Protein AF-A0A2H6K0A0-F1 (afdb_monomer)

Nearest PDB structures (foldseek):
  7e1v-assembly1_A  TM=7.661E-01  e=4.772E-07  Mycobacterium tuberculosis H37Rv
  8hcr-assembly1_M  TM=7.465E-01  e=3.971E-07  Mycobacterium tuberculosis variant bovis BCG
  1nyk-assembly2_B  TM=6.324E-01  e=2.288E-07  Thermus thermophilus
  7qho-assembly1_A  TM=7.523E-01  e=1.624E-06  Corynebacterium glutamicum ATCC 13032
  8ovc-assembly1_G  TM=5.427E-01  e=6.891E-07  Mycolicibacterium smegmatis

Mean predicted aligned error: 12.52 Å

Solvent-accessible surface area (backbone atoms only — not comparable to full-atom values): 11668 Å² total; per-residue (Å²): 137,78,83,77,79,80,76,78,48,76,68,56,52,52,54,52,50,57,57,57,61,68,65,60,70,79,76,60,72,69,76,66,64,65,51,73,42,67,62,70,69,96,60,77,49,60,95,89,52,68,57,69,56,67,30,53,72,43,50,56,85,72,56,62,73,59,73,32,47,29,40,31,70,36,21,74,27,74,48,77,41,54,25,34,44,33,27,42,86,54,63,43,44,74,62,12,44,90,39,82,82,57,75,31,52,80,51,89,71,33,96,47,32,50,87,48,60,66,30,55,51,34,28,43,30,48,33,43,53,82,43,53,65,42,46,84,61,66,81,46,94,57,21,33,37,25,83,88,66,51,26,25,26,31,51,53,53,33,24,35,63,77,41,57,75,38,83,40,42,40,55,47,37,18,33,33,56,55,98,61,28,29,28,39,67,41,63,63,38,60,68,59,43,65,68,34,77,48,33,58,76,47,48,62,82,134

Sequence (206 aa):
MDEEKKTISRRDMLKYMGVAGAAVTASSPLPIIVKYITPNPDWPPEKGETPRGPVNLGPVDEIAPYPTVNVFNFNFGKVALPGMLLRMQSPPSHQKIGSTEGSGKDISGGEGYAGVPPEIIAYAMKCTHLGCIIETEFKEPNVLECPCHFARYNLSKGAAVVGGPAPAPPPEIALEIVDGELIATGWRDVEYVKSLAAYKAVIIDD

Foldseek 3Di:
DDPDPPDQDPVNVVVVCVVVVVPPPPPVVPPQPQPAQDFDVPDDDPVPQQDAFKGWPFFLVPPDAPQHWYWYFHHQFRDTFIKTKGQHPDQAQAAAAPDQQSPHHRQPCHPLCPPRDRRIWMFTQQQLQAGAGWDRDAPDRQWTFRPPFTFIFRNSYNRATPDTDGSGGTFTFGWDDDPRIIMRGGTPYPVSLCPGPNNVNRDRDD

pLDDT: mean 75.6, std 18.87, range [36.28, 98.25]

Secondary structure (DSSP, 8-state):
---------HHHHHHHHHHHHTTS------------BPPPSS-PPPTTPPP-S-EEEEETTTSPPSSEEEEEEE-SSSS-EEEEEEE-SSPPBPPPBT-SSS-SB--TTSTT-TT--TTEEEEE-B-TTT-PBPPSSEEETTEEEETTTTEEEETTBTTEEEESS-SSPPPBEEEEEETTEEEEEEES-HHHHHH-GGGTTS----

Structure (mmCIF, N/CA/C/O backbone):
data_AF-A0A2H6K0A0-F1
#
_entry.id   AF-A0A2H6K0A0-F1
#
loop_
_atom_site.group_PDB
_atom_site.id
_atom_site.type_symbol
_atom_site.label_atom_id
_atom_site.label_alt_id
_atom_site.label_comp_id
_atom_site.label_asym_id
_atom_site.label_entity_id
_atom_site.label_seq_id
_atom_site.pdbx_PDB_ins_code
_atom_site.Cartn_x
_atom_site.Cartn_y
_atom_site.Cartn_z
_atom_site.occupancy
_atom_site.B_iso_or_equiv
_atom_site.auth_seq_id
_atom_site.auth_comp_id
_atom_site.auth_asym_id
_atom_site.auth_atom_id
_atom_site.pdbx_PDB_model_num
ATOM 1 N N . MET A 1 1 ? 27.680 60.122 10.615 1.00 40.72 1 MET A N 1
ATOM 2 C CA . MET A 1 1 ? 26.624 59.518 11.460 1.00 40.72 1 MET A CA 1
ATOM 3 C C . MET A 1 1 ? 26.830 58.043 11.244 1.00 40.72 1 MET A C 1
ATOM 5 O O . MET A 1 1 ? 26.288 57.480 10.304 1.00 40.72 1 MET A O 1
ATOM 9 N N . ASP A 1 2 ? 27.812 57.522 11.971 1.00 42.38 2 ASP A N 1
ATOM 10 C CA . ASP A 1 2 ? 28.561 56.339 11.564 1.00 42.38 2 ASP A CA 1
ATOM 11 C C . ASP A 1 2 ? 28.021 55.154 12.353 1.00 42.38 2 ASP A C 1
ATOM 13 O O . ASP A 1 2 ? 28.127 55.109 13.578 1.00 42.38 2 ASP A O 1
ATOM 17 N N . GLU A 1 3 ? 27.380 54.229 11.643 1.00 51.62 3 GLU A N 1
ATOM 18 C CA . GLU A 1 3 ? 26.942 52.954 12.198 1.00 51.62 3 GLU A CA 1
ATOM 19 C C . GLU A 1 3 ? 28.173 52.117 12.557 1.00 51.62 3 GLU A C 1
ATOM 21 O O . GLU A 1 3 ? 28.869 51.562 11.703 1.00 51.62 3 GLU A O 1
ATOM 26 N N . GLU A 1 4 ? 28.450 52.036 13.853 1.00 49.62 4 GLU A N 1
ATOM 27 C CA . GLU A 1 4 ? 29.471 51.171 14.421 1.00 49.62 4 GLU A CA 1
ATOM 28 C C . GLU A 1 4 ? 29.089 49.704 14.163 1.00 49.62 4 GLU A C 1
ATOM 30 O O . GLU A 1 4 ? 28.208 49.124 14.806 1.00 49.62 4 GLU A O 1
ATOM 35 N N . LYS A 1 5 ? 29.741 49.087 13.173 1.00 54.25 5 LYS A N 1
ATOM 36 C CA . LYS A 1 5 ? 29.561 47.674 12.831 1.00 54.25 5 LYS A CA 1
ATOM 37 C C . LYS A 1 5 ? 30.117 46.813 13.965 1.00 54.25 5 LYS A C 1
ATOM 39 O O . LYS A 1 5 ? 31.288 46.440 13.962 1.00 54.25 5 LYS A O 1
ATOM 44 N N . LYS A 1 6 ? 29.271 46.501 14.948 1.00 59.88 6 LYS A N 1
ATOM 45 C CA . LYS A 1 6 ? 29.607 45.664 16.105 1.00 59.88 6 LYS A CA 1
ATOM 46 C C . LYS A 1 6 ? 30.067 44.281 15.635 1.00 59.88 6 LYS A C 1
ATOM 48 O O . LYS A 1 6 ? 29.263 43.431 15.256 1.00 59.88 6 LYS A O 1
ATOM 53 N N . THR A 1 7 ? 31.376 44.053 15.641 1.00 66.12 7 THR A N 1
ATOM 54 C CA . THR A 1 7 ? 31.971 42.763 15.288 1.00 66.12 7 THR A CA 1
ATOM 55 C C . THR A 1 7 ? 31.707 41.769 16.412 1.00 66.12 7 THR A C 1
ATOM 57 O O . THR A 1 7 ? 32.239 41.908 17.514 1.00 66.12 7 THR A O 1
ATOM 60 N N . ILE A 1 8 ? 30.874 40.765 16.146 1.00 72.62 8 ILE A N 1
ATOM 61 C CA . ILE A 1 8 ? 30.662 39.639 17.060 1.00 72.62 8 ILE A CA 1
ATOM 62 C C . ILE A 1 8 ? 31.994 38.910 17.261 1.00 72.62 8 ILE A C 1
ATOM 64 O O . ILE A 1 8 ? 32.657 38.525 16.297 1.00 72.62 8 ILE A O 1
ATOM 68 N N . SER A 1 9 ? 32.396 38.714 18.519 1.00 80.44 9 SER A N 1
ATOM 69 C CA . SER A 1 9 ? 33.608 37.959 18.825 1.00 80.44 9 SER A CA 1
ATOM 70 C C . SER A 1 9 ? 33.391 36.465 18.569 1.00 80.44 9 SER A C 1
ATOM 72 O O . SER A 1 9 ? 32.281 35.947 18.708 1.00 80.44 9 SER A O 1
ATOM 74 N N . ARG A 1 10 ? 34.466 35.724 18.269 1.00 69.69 10 ARG A N 1
ATOM 75 C CA . ARG A 1 10 ? 34.413 34.257 18.107 1.00 69.69 10 ARG A CA 1
ATOM 76 C C . ARG A 1 10 ? 33.819 33.555 19.339 1.00 69.69 10 ARG A C 1
ATOM 78 O O . ARG A 1 10 ? 33.155 32.535 19.197 1.00 69.69 10 ARG A O 1
ATOM 85 N N . ARG A 1 11 ? 34.013 34.111 20.544 1.00 73.25 11 ARG A N 1
ATOM 86 C CA . ARG A 1 11 ? 33.391 33.606 21.781 1.00 73.25 11 ARG A CA 1
ATOM 87 C C . ARG A 1 11 ? 31.889 33.856 21.821 1.00 73.25 11 ARG A C 1
ATOM 89 O O . ARG A 1 11 ? 31.158 32.984 22.277 1.00 73.25 11 ARG A O 1
ATOM 96 N N . ASP A 1 12 ? 31.432 35.008 21.350 1.00 74.69 12 ASP A N 1
ATOM 97 C CA . ASP A 1 12 ? 30.003 35.324 21.317 1.00 74.69 12 ASP A CA 1
ATOM 98 C C . ASP A 1 12 ? 29.287 34.503 20.241 1.00 74.69 12 ASP A C 1
ATOM 100 O O . ASP A 1 12 ? 28.217 33.964 20.503 1.00 74.69 12 ASP A O 1
ATOM 104 N N . MET A 1 13 ? 29.928 34.280 19.089 1.00 66.81 13 MET A N 1
ATOM 105 C CA . MET A 1 13 ? 29.451 33.331 18.078 1.00 66.81 13 MET A CA 1
ATOM 106 C C . MET A 1 13 ? 29.316 31.911 18.650 1.00 66.81 13 MET A C 1
ATOM 108 O O . MET A 1 13 ? 28.284 31.275 18.459 1.00 66.81 13 MET A O 1
ATOM 112 N N . LEU A 1 14 ? 30.313 31.421 19.400 1.00 66.31 14 LEU A N 1
ATOM 113 C CA . LEU A 1 14 ? 30.255 30.092 20.025 1.00 66.31 14 LEU A CA 1
ATOM 114 C C . LEU A 1 14 ? 29.122 29.971 21.060 1.00 66.31 14 LEU A C 1
ATOM 116 O O . LEU A 1 14 ? 28.488 28.921 21.140 1.00 66.31 14 LEU A O 1
ATOM 120 N N . LYS A 1 15 ? 28.816 31.041 21.806 1.00 66.81 15 LYS A N 1
ATOM 121 C CA . LYS A 1 15 ? 27.653 31.074 22.712 1.00 66.81 15 LYS A CA 1
ATOM 122 C C . LYS A 1 15 ? 26.331 30.996 21.944 1.00 66.81 15 LYS A C 1
ATOM 124 O O . LYS A 1 15 ? 25.454 30.236 22.342 1.00 66.81 15 LYS A O 1
ATOM 129 N N . TYR A 1 16 ? 26.200 31.723 20.832 1.00 60.34 16 TYR A N 1
ATOM 130 C CA . TYR A 1 16 ? 25.002 31.665 19.986 1.00 60.34 16 TYR A CA 1
ATOM 131 C C . TYR A 1 16 ? 24.819 30.298 19.313 1.00 60.34 16 TYR A C 1
ATOM 133 O O . TYR A 1 16 ? 23.699 29.793 19.263 1.00 60.34 16 TYR A O 1
ATOM 141 N N . MET A 1 17 ? 25.901 29.656 18.861 1.00 58.59 17 MET A N 1
ATOM 142 C CA . MET A 1 17 ? 25.839 28.303 18.292 1.00 58.59 17 MET A CA 1
ATOM 143 C C . MET A 1 17 ? 25.448 27.244 19.331 1.00 58.59 17 MET A C 1
ATOM 145 O O . MET A 1 17 ? 24.727 26.312 18.992 1.00 58.59 17 MET A O 1
ATOM 149 N N . GLY A 1 18 ? 25.864 27.398 20.594 1.00 52.84 18 GLY A N 1
ATOM 150 C CA . GLY A 1 18 ? 25.453 26.497 21.677 1.00 52.84 18 GLY A CA 1
ATOM 151 C C . GLY A 1 18 ? 23.952 26.565 21.986 1.00 52.84 18 GLY A C 1
ATOM 152 O O . GLY A 1 18 ? 23.333 25.536 22.240 1.00 52.84 18 GLY A O 1
ATOM 153 N N . VAL A 1 19 ? 23.353 27.759 21.904 1.00 54.16 19 VAL A N 1
ATOM 154 C CA . VAL A 1 19 ? 21.908 27.960 22.119 1.00 54.16 19 VAL A CA 1
ATOM 155 C C . VAL A 1 19 ? 21.090 27.520 20.898 1.00 54.16 19 VAL A C 1
ATOM 157 O O . VAL A 1 19 ? 20.054 26.884 21.061 1.00 54.16 19 VAL A O 1
ATOM 160 N N . ALA A 1 20 ? 21.569 27.782 19.677 1.00 49.28 20 ALA A N 1
ATOM 161 C CA . ALA A 1 20 ? 20.910 27.321 18.452 1.00 49.28 20 ALA A CA 1
ATOM 162 C C . ALA A 1 20 ? 20.992 25.791 18.272 1.00 49.28 20 ALA A C 1
ATOM 164 O O . ALA A 1 20 ? 20.045 25.178 17.787 1.00 49.28 20 ALA A O 1
ATOM 165 N N . GLY A 1 21 ? 22.087 25.158 18.711 1.00 42.12 21 GLY A N 1
ATOM 166 C CA . GLY A 1 21 ? 22.261 23.702 18.657 1.00 42.12 21 GLY A CA 1
ATOM 167 C C . GLY A 1 21 ? 21.318 22.925 19.581 1.00 42.12 21 GLY A C 1
ATOM 168 O O . GLY A 1 21 ? 20.989 21.781 19.287 1.00 42.12 21 GLY A O 1
ATOM 169 N N . ALA A 1 22 ? 20.826 23.552 20.655 1.00 45.72 22 ALA A N 1
ATOM 170 C CA . ALA A 1 22 ? 19.840 22.957 21.559 1.00 45.72 22 ALA A CA 1
ATOM 171 C C . ALA A 1 22 ? 18.396 23.007 21.015 1.00 45.72 22 ALA A C 1
ATOM 173 O O . ALA A 1 22 ? 17.509 22.376 21.583 1.00 45.72 22 ALA A O 1
ATOM 174 N N . ALA A 1 23 ? 18.157 23.740 19.921 1.00 43.62 23 ALA A N 1
ATOM 175 C CA . ALA A 1 23 ? 16.849 23.881 19.280 1.00 43.62 23 ALA A CA 1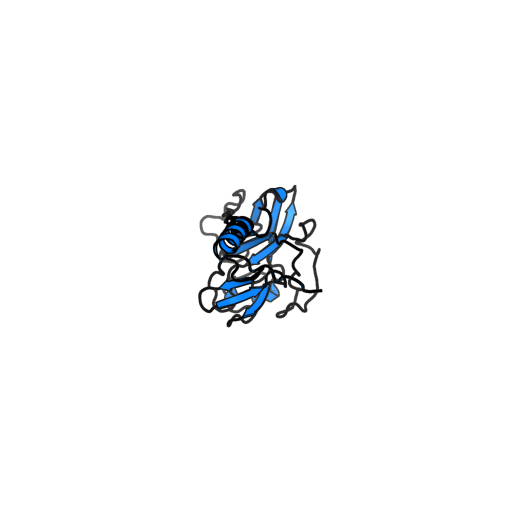
ATOM 176 C C . ALA A 1 23 ? 16.698 23.031 18.007 1.00 43.62 23 ALA A C 1
ATOM 178 O O . ALA A 1 23 ? 15.722 23.190 17.274 1.00 43.62 23 ALA A O 1
ATOM 179 N N . VAL A 1 24 ? 17.612 22.088 17.756 1.00 43.97 24 VAL A N 1
ATOM 180 C CA . VAL A 1 24 ? 17.241 20.909 16.975 1.00 43.97 24 VAL A CA 1
ATOM 181 C C . VAL A 1 24 ? 16.426 20.071 17.940 1.00 43.97 24 VAL A C 1
ATOM 183 O O . VAL A 1 24 ? 16.968 19.294 18.727 1.00 43.97 24 VAL A O 1
ATOM 186 N N . THR A 1 25 ? 15.112 20.299 17.953 1.00 44.00 25 THR A N 1
ATOM 187 C CA . THR A 1 25 ? 14.214 19.285 18.485 1.00 44.00 25 THR A CA 1
ATOM 188 C C . THR A 1 25 ? 14.656 17.998 17.821 1.00 44.00 25 THR A C 1
ATOM 190 O O . THR A 1 25 ? 14.714 17.897 16.595 1.00 44.00 25 THR A O 1
ATOM 193 N N . ALA A 1 26 ? 15.084 17.043 18.638 1.00 44.00 26 ALA A N 1
ATOM 194 C CA . ALA A 1 26 ? 15.126 15.676 18.205 1.00 44.00 26 ALA A CA 1
ATOM 195 C C . ALA A 1 26 ? 13.678 15.348 17.832 1.00 44.00 26 ALA A C 1
ATOM 197 O O . ALA A 1 26 ? 12.910 14.836 18.640 1.00 44.00 26 ALA A O 1
ATOM 198 N N . SER A 1 27 ? 13.294 15.632 16.586 1.00 41.31 27 SER A N 1
ATOM 199 C CA . SER A 1 27 ? 12.405 14.759 15.854 1.00 41.31 27 SER A CA 1
ATOM 200 C C . SER A 1 27 ? 13.201 13.473 15.682 1.00 41.31 27 SER A C 1
ATOM 202 O O . SER A 1 27 ? 13.677 13.148 14.596 1.00 41.31 27 SER A O 1
ATOM 204 N N . SER A 1 28 ? 13.444 12.782 16.801 1.00 36.28 28 SER A N 1
ATOM 205 C CA . SER A 1 28 ? 13.691 11.363 16.779 1.00 36.28 28 SER A CA 1
ATOM 206 C C . SER A 1 28 ? 12.599 10.846 15.856 1.00 36.28 28 SER A C 1
ATOM 208 O O . SER A 1 28 ? 11.428 11.116 16.154 1.00 36.28 28 SER A O 1
ATOM 210 N N . PRO A 1 29 ? 12.932 10.235 14.704 1.00 42.78 29 PRO A N 1
ATOM 211 C CA . PRO A 1 29 ? 11.911 9.511 13.978 1.00 42.78 29 PRO A CA 1
ATOM 212 C C . PRO A 1 29 ? 11.311 8.601 15.038 1.00 42.78 29 PRO A C 1
ATOM 214 O O . PRO A 1 29 ? 12.058 7.873 15.704 1.00 42.78 29 PRO A O 1
ATOM 217 N N . LEU A 1 30 ? 10.014 8.781 15.318 1.00 41.22 30 LEU A N 1
ATOM 218 C CA . LEU A 1 30 ? 9.307 7.898 16.233 1.00 41.22 30 LEU A CA 1
ATOM 219 C C . LEU A 1 30 ? 9.751 6.493 15.830 1.00 41.22 30 LEU A C 1
ATOM 221 O O . LEU A 1 30 ? 9.728 6.209 14.625 1.00 41.22 30 LEU A O 1
ATOM 225 N N . PRO A 1 31 ? 10.287 5.683 16.763 1.00 40.75 31 PRO A N 1
ATOM 226 C CA . PRO A 1 31 ? 10.764 4.361 16.404 1.00 40.75 31 PRO A CA 1
ATOM 227 C C . PRO A 1 31 ? 9.629 3.713 15.629 1.00 40.75 31 PRO A C 1
ATOM 229 O O . PRO A 1 31 ? 8.499 3.704 16.115 1.00 40.75 31 PRO A O 1
ATOM 232 N N . ILE A 1 32 ? 9.897 3.291 14.392 1.00 45.34 32 ILE A N 1
ATOM 233 C CA . ILE A 1 32 ? 8.890 2.606 13.591 1.00 45.34 32 ILE A CA 1
ATOM 234 C C . ILE A 1 32 ? 8.573 1.349 14.390 1.00 45.34 32 ILE A C 1
ATOM 236 O O . ILE A 1 32 ? 9.369 0.410 14.430 1.00 45.34 32 ILE A O 1
ATOM 240 N N . ILE A 1 33 ? 7.462 1.382 15.124 1.00 45.12 33 ILE A N 1
ATOM 241 C CA . ILE A 1 33 ? 6.988 0.240 15.884 1.00 45.12 33 ILE A CA 1
ATOM 242 C C . ILE A 1 33 ? 6.505 -0.735 14.824 1.00 45.12 33 ILE A C 1
ATOM 244 O O . ILE A 1 33 ? 5.382 -0.643 14.337 1.00 45.12 33 ILE A O 1
ATOM 248 N N . VAL A 1 34 ? 7.380 -1.658 14.432 1.00 46.47 34 VAL A N 1
ATOM 249 C CA . VAL A 1 34 ? 6.990 -2.800 13.616 1.00 46.47 34 VAL A CA 1
ATOM 250 C C . VAL A 1 34 ? 6.209 -3.736 14.536 1.00 46.47 34 VAL A C 1
ATOM 252 O O . VAL A 1 34 ? 6.765 -4.643 15.154 1.00 46.47 34 VAL A O 1
ATOM 255 N N . LYS A 1 35 ? 4.909 -3.474 14.688 1.00 50.97 35 LYS A N 1
ATOM 256 C CA . LYS A 1 35 ? 3.985 -4.419 15.312 1.00 50.97 35 LYS A CA 1
ATOM 257 C C . LYS A 1 35 ? 3.731 -5.510 14.282 1.00 50.97 35 LYS A C 1
ATOM 259 O O . LYS A 1 35 ? 3.060 -5.261 13.286 1.00 50.97 35 LYS A O 1
ATOM 264 N N . TYR A 1 36 ? 4.298 -6.693 14.507 1.00 52.53 36 TYR A N 1
ATOM 265 C CA . TYR A 1 36 ? 3.902 -7.886 13.769 1.00 52.53 36 TYR A CA 1
ATOM 266 C C . TYR A 1 36 ? 2.490 -8.241 14.204 1.00 52.53 36 TYR A C 1
ATOM 268 O O . TYR A 1 36 ? 2.277 -8.770 15.295 1.00 52.53 36 TYR A O 1
ATOM 276 N N . ILE A 1 37 ? 1.523 -7.902 13.364 1.00 57.84 37 ILE A N 1
ATOM 277 C CA . ILE A 1 37 ? 0.142 -8.304 13.583 1.00 57.84 37 ILE A CA 1
ATOM 278 C C . ILE A 1 37 ? 0.062 -9.771 13.171 1.00 57.84 37 ILE A C 1
ATOM 280 O O . ILE A 1 37 ? 0.067 -10.120 11.988 1.00 57.84 37 ILE A O 1
ATOM 284 N N . THR A 1 38 ? 0.055 -10.642 14.173 1.00 50.16 38 THR A N 1
ATOM 285 C CA . THR A 1 38 ? -0.323 -12.039 13.999 1.00 50.16 38 THR A CA 1
ATOM 286 C C . THR A 1 38 ? -1.837 -12.090 13.800 1.00 50.16 38 THR A C 1
ATOM 288 O O . THR A 1 38 ? -2.545 -11.565 14.660 1.00 50.16 38 THR A O 1
ATOM 291 N N . PRO A 1 39 ? -2.350 -12.690 12.712 1.00 50.69 39 PRO A N 1
ATOM 292 C CA . PRO A 1 39 ? -3.788 -12.845 12.516 1.00 50.69 39 PRO A CA 1
ATOM 293 C C . PRO A 1 39 ? -4.431 -13.499 13.750 1.00 50.69 39 PRO A C 1
ATOM 295 O O . PRO A 1 39 ? -3.898 -14.484 14.266 1.00 50.69 39 PRO A O 1
ATOM 298 N N . ASN A 1 40 ? -5.545 -12.940 14.233 1.00 47.28 40 ASN A N 1
ATOM 299 C CA . ASN A 1 40 ? -6.321 -13.514 15.335 1.00 47.28 40 ASN A CA 1
ATOM 300 C C . ASN A 1 40 ? -6.847 -14.917 14.924 1.00 47.28 40 ASN A C 1
ATOM 302 O O . ASN A 1 40 ? -7.370 -15.047 13.815 1.00 47.28 40 ASN A O 1
ATOM 306 N N . PRO A 1 41 ? -6.701 -15.971 15.752 1.00 44.97 41 PRO A N 1
ATOM 307 C CA . PRO A 1 41 ? -6.818 -17.369 15.337 1.00 44.97 41 PRO A CA 1
ATOM 308 C C . PRO A 1 41 ? -8.232 -17.972 15.438 1.00 44.97 41 PRO A C 1
ATOM 310 O O . PRO A 1 41 ? -8.347 -19.192 15.537 1.00 44.97 41 PRO A O 1
ATOM 313 N N . ASP A 1 42 ? -9.312 -17.190 15.303 1.00 47.22 42 ASP A N 1
ATOM 314 C CA . ASP A 1 42 ? -10.666 -17.764 15.086 1.00 47.22 42 ASP A CA 1
ATOM 315 C C . ASP A 1 42 ? -10.798 -18.468 13.714 1.00 47.22 42 ASP A C 1
ATOM 317 O O . ASP A 1 42 ? -11.847 -18.981 13.328 1.00 47.22 42 ASP A O 1
ATOM 321 N N . TRP A 1 43 ? -9.680 -18.538 12.997 1.00 43.62 43 TRP A N 1
ATOM 322 C CA . TRP A 1 43 ? -9.436 -19.269 11.777 1.00 43.62 43 TRP A CA 1
ATOM 323 C C . TRP A 1 43 ? -8.278 -20.260 11.989 1.00 43.62 43 TRP A C 1
ATOM 325 O O . TRP A 1 43 ? -7.111 -19.855 11.924 1.00 43.62 43 TRP A O 1
ATOM 335 N N . PRO A 1 44 ? -8.515 -21.565 12.205 1.00 45.56 44 PRO A N 1
ATOM 336 C CA . PRO A 1 44 ? -7.504 -22.547 11.870 1.00 45.56 44 PRO A CA 1
ATOM 337 C C . PRO A 1 44 ? -7.616 -22.840 10.362 1.00 45.56 44 PRO A C 1
ATOM 339 O O . PRO A 1 44 ? -8.662 -23.327 9.932 1.00 45.56 44 PRO A O 1
ATOM 342 N N . PRO A 1 45 ? -6.578 -22.592 9.534 1.00 50.03 45 PRO A N 1
ATOM 343 C CA . PRO A 1 45 ? -6.491 -23.316 8.268 1.00 50.03 45 PRO A CA 1
ATOM 344 C C . PRO A 1 45 ? -6.475 -24.817 8.578 1.00 50.03 45 PRO A C 1
ATOM 346 O O . PRO A 1 45 ? -5.903 -25.227 9.599 1.00 50.03 45 PRO A O 1
ATOM 349 N N . GLU A 1 46 ? -7.058 -25.655 7.718 1.00 54.69 46 GLU A N 1
ATOM 350 C CA . GLU A 1 46 ? -6.851 -27.089 7.884 1.00 54.69 46 GLU A CA 1
ATOM 351 C C . GLU A 1 46 ? -5.348 -27.395 7.821 1.00 54.69 46 GLU A C 1
ATOM 353 O O . GLU A 1 46 ? -4.543 -26.667 7.229 1.00 54.69 46 GLU A O 1
ATOM 358 N N . LYS A 1 47 ? -4.922 -28.470 8.486 1.00 49.78 47 LYS A N 1
ATOM 359 C CA . LYS A 1 47 ? -3.509 -28.849 8.544 1.00 49.78 47 LYS A CA 1
ATOM 360 C C . LYS A 1 47 ? -2.959 -29.043 7.123 1.00 49.78 47 LYS A C 1
ATOM 362 O O . LYS A 1 47 ? -3.215 -30.066 6.497 1.00 49.78 47 LYS A O 1
ATOM 367 N N . GLY A 1 48 ? -2.136 -28.099 6.666 1.00 55.56 48 GLY A N 1
ATOM 368 C CA . GLY A 1 48 ? -1.549 -28.097 5.320 1.00 55.56 48 GLY A CA 1
ATOM 369 C C . GLY A 1 48 ? -2.078 -27.000 4.392 1.00 55.56 48 GLY A C 1
ATOM 370 O O . GLY A 1 48 ? -1.563 -26.864 3.285 1.00 55.56 48 GLY A O 1
ATOM 371 N N . GLU A 1 49 ? -3.041 -26.192 4.833 1.00 55.22 49 GLU A N 1
ATOM 372 C CA . GLU A 1 49 ? -3.544 -25.041 4.089 1.00 55.22 49 GLU A CA 1
ATOM 373 C C . GLU A 1 49 ? -2.830 -23.749 4.506 1.00 55.22 49 GLU A C 1
ATOM 375 O O . GLU A 1 49 ? -2.509 -23.522 5.675 1.00 55.22 49 GLU A O 1
ATOM 380 N N . THR A 1 50 ? -2.578 -22.862 3.544 1.00 56.56 50 THR A N 1
ATOM 381 C CA . THR A 1 50 ? -2.227 -21.473 3.856 1.00 56.56 50 THR A CA 1
ATOM 382 C C . THR A 1 50 ? -3.475 -20.778 4.398 1.00 56.56 50 THR A C 1
ATOM 384 O O . THR A 1 50 ? -4.493 -20.841 3.706 1.00 56.56 50 THR A O 1
ATOM 387 N N . PRO A 1 51 ? -3.434 -20.102 5.565 1.00 56.34 51 PRO A N 1
ATOM 388 C CA . PRO A 1 51 ? -4.565 -19.297 6.017 1.00 56.34 51 PRO A CA 1
ATOM 389 C C . PRO A 1 51 ? -4.969 -18.326 4.906 1.00 56.34 51 PRO A C 1
ATOM 391 O O . PRO A 1 51 ? -4.094 -17.709 4.301 1.00 56.34 51 PRO A O 1
ATOM 394 N N . ARG A 1 52 ? -6.267 -18.230 4.607 1.00 63.25 52 ARG A N 1
ATOM 395 C CA . ARG A 1 52 ? -6.809 -17.310 3.603 1.00 63.25 52 ARG A CA 1
ATOM 396 C C . ARG A 1 52 ? -7.895 -16.456 4.229 1.00 63.25 52 ARG A C 1
ATOM 398 O O . ARG A 1 52 ? -8.669 -16.968 5.027 1.00 63.25 52 ARG A O 1
ATOM 405 N N . GLY A 1 53 ? -7.980 -15.199 3.815 1.00 67.69 53 GLY A N 1
ATOM 406 C CA . GLY A 1 53 ? -9.096 -14.327 4.163 1.00 67.69 53 GLY A CA 1
ATOM 407 C C . GLY A 1 53 ? -8.717 -13.146 5.053 1.00 67.69 53 GLY A C 1
ATOM 408 O O . GLY A 1 53 ? -7.529 -12.834 5.196 1.00 67.69 53 GLY A O 1
ATOM 409 N N . PRO A 1 54 ? -9.736 -12.454 5.596 1.00 75.81 54 PRO A N 1
ATOM 410 C CA . PRO A 1 54 ? -9.555 -11.182 6.272 1.00 75.81 54 PRO A CA 1
ATOM 411 C C . PRO A 1 54 ? -8.590 -11.253 7.447 1.00 75.81 54 PRO A C 1
ATOM 413 O O . PRO A 1 54 ? -8.592 -12.209 8.220 1.00 75.81 54 PRO A O 1
ATOM 416 N N . VAL A 1 55 ? -7.763 -10.219 7.586 1.00 79.69 55 VAL A N 1
ATOM 417 C CA . VAL A 1 55 ? -6.779 -10.117 8.667 1.00 79.69 55 VAL A CA 1
ATOM 418 C C . VAL A 1 55 ? -7.204 -8.989 9.589 1.00 79.69 55 VAL A C 1
ATOM 420 O O . VAL A 1 55 ? -7.214 -7.834 9.171 1.00 79.69 55 VAL A O 1
ATOM 423 N N . ASN A 1 56 ? -7.534 -9.314 10.840 1.00 84.88 56 ASN A N 1
ATOM 424 C CA . ASN A 1 56 ? -7.749 -8.290 11.854 1.00 84.88 56 ASN A CA 1
ATOM 425 C C . ASN A 1 56 ? -6.402 -7.640 12.220 1.00 84.88 56 ASN A C 1
ATOM 427 O O . ASN A 1 56 ? -5.469 -8.324 12.645 1.00 84.88 56 ASN A O 1
ATOM 431 N N . LEU A 1 57 ? -6.312 -6.328 12.013 1.00 85.50 57 LEU A N 1
ATOM 432 C CA . LEU A 1 57 ? -5.154 -5.481 12.283 1.00 85.50 57 LEU A CA 1
ATOM 433 C C . LEU A 1 57 ? -5.172 -4.874 13.698 1.00 85.50 57 LEU A C 1
ATOM 435 O O . LEU A 1 57 ? -4.185 -4.262 14.118 1.00 85.50 57 LEU A O 1
ATOM 439 N N . GLY A 1 58 ? -6.254 -5.107 14.440 1.00 86.25 58 GLY A N 1
ATOM 440 C CA . GLY A 1 58 ? -6.515 -4.648 15.796 1.00 86.25 58 GLY A CA 1
ATOM 441 C C . GLY A 1 58 ? -7.423 -3.415 15.849 1.00 86.25 58 GLY A C 1
ATOM 442 O O . GLY A 1 58 ? -7.881 -2.929 14.806 1.00 86.25 58 GLY A O 1
ATOM 443 N N . PRO A 1 59 ? -7.628 -2.861 17.056 1.00 88.50 59 PRO A N 1
ATOM 444 C CA . PRO A 1 59 ? -8.430 -1.661 17.257 1.00 88.50 59 PRO A CA 1
ATOM 445 C C . PRO A 1 59 ? -7.886 -0.484 16.444 1.00 88.50 59 PRO A C 1
ATOM 447 O O . PRO A 1 59 ? -6.684 -0.191 16.455 1.00 88.50 59 PRO A O 1
ATOM 450 N N . VAL A 1 60 ? -8.765 0.209 15.718 1.00 86.44 60 VAL A N 1
ATOM 451 C CA . VAL A 1 60 ? -8.368 1.298 14.807 1.00 86.44 60 VAL A CA 1
ATOM 452 C C . VAL A 1 60 ? -7.708 2.483 15.532 1.00 86.44 60 VAL A C 1
ATOM 454 O O . VAL A 1 60 ? -6.885 3.211 14.962 1.00 86.44 60 VAL A O 1
ATOM 457 N N . ASP A 1 61 ? -8.066 2.696 16.793 1.00 85.75 61 ASP A N 1
ATOM 458 C CA . ASP A 1 61 ? -7.549 3.741 17.672 1.00 85.75 61 ASP A CA 1
ATOM 459 C C . ASP A 1 61 ? -6.178 3.395 18.275 1.00 85.75 61 ASP A C 1
ATOM 461 O O . ASP A 1 61 ? -5.412 4.304 18.598 1.00 85.75 61 ASP A O 1
ATOM 465 N N . GLU A 1 62 ? -5.817 2.111 18.327 1.00 84.62 62 GLU A N 1
ATOM 466 C CA . GLU A 1 62 ? -4.495 1.635 18.753 1.00 84.62 62 GLU A CA 1
ATOM 467 C C . GLU A 1 62 ? -3.439 1.643 17.636 1.00 84.62 62 GLU A C 1
ATOM 469 O O . GLU A 1 62 ? -2.248 1.427 17.896 1.00 84.62 62 GLU A O 1
ATOM 474 N N . ILE A 1 63 ? -3.834 1.893 16.384 1.00 81.50 63 ILE A N 1
ATOM 475 C CA . ILE A 1 63 ? -2.882 2.007 15.274 1.00 81.50 63 ILE A CA 1
ATOM 476 C C . ILE A 1 63 ? -1.971 3.207 15.529 1.00 81.50 63 ILE A C 1
ATOM 478 O O . ILE A 1 63 ? -2.422 4.356 15.590 1.00 81.50 63 ILE A O 1
ATOM 482 N N . ALA A 1 64 ? -0.672 2.917 15.655 1.00 75.00 64 ALA A N 1
ATOM 483 C CA . ALA A 1 64 ? 0.337 3.876 16.080 1.00 75.00 64 ALA A CA 1
ATOM 484 C C . ALA A 1 64 ? 0.269 5.200 15.280 1.00 75.00 64 ALA A C 1
ATOM 486 O O . ALA A 1 64 ? 0.085 5.177 14.056 1.00 75.00 64 ALA A O 1
ATOM 487 N N . PRO A 1 65 ? 0.430 6.356 15.952 1.00 74.75 65 PRO A N 1
ATOM 488 C CA . PRO A 1 65 ? 0.283 7.671 15.334 1.00 74.75 65 PRO A CA 1
ATOM 489 C C . PRO A 1 65 ? 1.363 7.938 14.279 1.00 74.75 65 PRO A C 1
ATOM 491 O O . PRO A 1 65 ? 2.467 7.418 14.360 1.00 74.75 65 PRO A O 1
ATOM 494 N N . TYR A 1 66 ? 1.027 8.762 13.290 1.00 72.69 66 TYR A N 1
ATOM 495 C CA . TYR A 1 66 ? 1.802 8.995 12.070 1.00 72.69 66 TYR A CA 1
ATOM 496 C C . TYR A 1 66 ? 3.213 9.604 12.278 1.00 72.69 66 TYR A C 1
ATOM 498 O O . TYR A 1 66 ? 3.431 10.345 13.240 1.00 72.69 66 TYR A O 1
ATOM 506 N N . PRO A 1 67 ? 4.137 9.420 11.306 1.00 76.50 67 PRO A N 1
ATOM 507 C CA . PRO A 1 67 ? 4.083 8.421 10.239 1.00 76.50 67 PRO A CA 1
ATOM 508 C C . PRO A 1 67 ? 4.499 7.045 10.771 1.00 76.50 67 PRO A C 1
ATOM 510 O O . PRO A 1 67 ? 5.547 6.910 11.402 1.00 76.50 67 PRO A O 1
ATOM 513 N N . THR A 1 68 ? 3.705 6.013 10.491 1.00 83.31 68 THR A N 1
ATOM 514 C CA . THR A 1 68 ? 4.004 4.637 10.923 1.00 83.31 68 THR A CA 1
ATOM 515 C C . THR A 1 68 ? 3.893 3.644 9.784 1.00 83.31 68 THR A C 1
ATOM 517 O O . THR A 1 68 ? 3.090 3.815 8.870 1.00 83.31 68 THR A O 1
ATOM 520 N N . VAL A 1 69 ? 4.714 2.594 9.868 1.00 87.25 69 VAL A N 1
ATOM 521 C CA . VAL A 1 69 ? 4.672 1.416 9.001 1.00 87.25 69 VAL A CA 1
ATOM 522 C C . VAL A 1 69 ? 4.550 0.189 9.902 1.00 87.25 69 VAL A C 1
ATOM 524 O O . VAL A 1 69 ? 5.508 -0.188 10.573 1.00 87.25 69 VAL A O 1
ATOM 527 N N . ASN A 1 70 ? 3.367 -0.419 9.938 1.00 88.62 70 ASN A N 1
ATOM 528 C CA . ASN A 1 70 ? 3.111 -1.671 10.647 1.00 8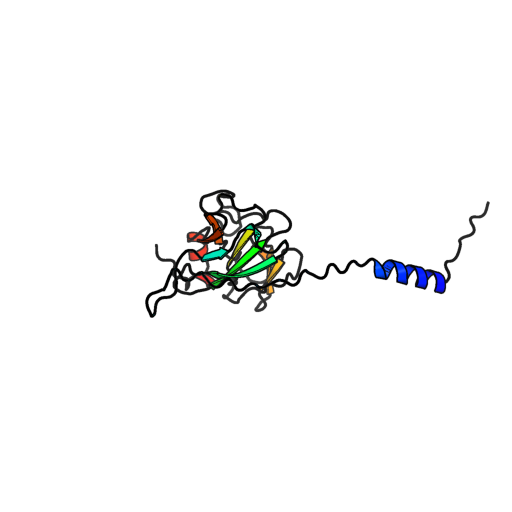8.62 70 ASN A CA 1
ATOM 529 C C . ASN A 1 70 ? 3.136 -2.817 9.638 1.00 88.62 70 ASN A C 1
ATOM 531 O O . ASN A 1 70 ? 2.557 -2.696 8.561 1.00 88.62 70 ASN A O 1
ATOM 535 N N . VAL A 1 71 ? 3.788 -3.927 9.975 1.00 88.38 71 VAL A N 1
ATOM 536 C CA . VAL A 1 71 ? 3.924 -5.073 9.069 1.00 88.38 71 VAL A CA 1
ATOM 537 C C . VAL A 1 71 ? 2.998 -6.189 9.523 1.00 88.38 71 VAL A C 1
ATOM 539 O O . VAL A 1 71 ? 2.999 -6.577 10.690 1.00 88.38 71 VAL A O 1
ATOM 542 N N . PHE A 1 72 ? 2.222 -6.738 8.598 1.00 85.81 72 PHE A N 1
ATOM 543 C CA . PHE A 1 72 ? 1.303 -7.835 8.878 1.00 85.81 72 PHE A CA 1
ATOM 544 C C . PHE A 1 72 ? 1.421 -8.928 7.823 1.00 85.81 72 PHE A C 1
ATOM 546 O O . PHE A 1 72 ? 1.852 -8.686 6.696 1.00 85.81 72 PHE A O 1
ATOM 553 N N . ASN A 1 73 ? 1.035 -10.149 8.182 1.00 82.50 73 ASN A N 1
ATOM 554 C CA . ASN A 1 73 ? 0.918 -11.223 7.204 1.00 82.50 73 ASN A CA 1
ATOM 555 C C . ASN A 1 73 ? -0.400 -11.064 6.451 1.00 82.50 73 ASN A C 1
ATOM 557 O O . ASN A 1 73 ? -1.468 -11.202 7.038 1.00 82.50 73 ASN A O 1
ATOM 561 N N . PHE A 1 74 ? -0.318 -10.787 5.155 1.00 79.19 74 PHE A N 1
ATOM 562 C CA . PHE A 1 74 ? -1.458 -10.665 4.264 1.00 79.19 74 PHE A CA 1
ATOM 563 C C . PHE A 1 74 ? -1.663 -11.958 3.470 1.00 79.19 74 PHE A C 1
ATOM 565 O O . PHE A 1 74 ? -0.753 -12.463 2.810 1.00 79.19 74 PHE A O 1
ATOM 572 N N . ASN A 1 75 ? -2.874 -12.502 3.553 1.00 69.38 75 ASN A N 1
ATOM 573 C CA . ASN A 1 75 ? -3.171 -13.890 3.209 1.00 69.38 75 ASN A CA 1
ATOM 574 C C . ASN A 1 75 ? -4.343 -13.992 2.214 1.00 69.38 75 ASN A C 1
ATOM 576 O O . ASN A 1 75 ? -5.342 -14.657 2.454 1.00 69.38 75 ASN A O 1
ATOM 580 N N . PHE A 1 76 ? -4.227 -13.316 1.068 1.00 68.44 76 PHE A N 1
ATOM 581 C CA . PHE A 1 76 ? -5.237 -13.332 -0.006 1.00 68.44 76 PHE A CA 1
ATOM 582 C C . PHE A 1 76 ? -4.712 -13.968 -1.303 1.00 68.44 76 PHE A C 1
ATOM 584 O O . PHE A 1 76 ? -4.920 -13.469 -2.408 1.00 68.44 76 PHE A O 1
ATOM 591 N N . GLY A 1 77 ? -3.993 -15.081 -1.158 1.00 63.88 77 GLY A N 1
ATOM 592 C CA . GLY A 1 77 ? -3.538 -15.935 -2.253 1.00 63.88 77 GLY A CA 1
ATOM 593 C C . GLY A 1 77 ? -2.993 -17.263 -1.723 1.00 63.88 77 GLY A C 1
ATOM 594 O O . GLY A 1 77 ? -2.995 -17.506 -0.519 1.00 63.88 77 GLY A O 1
ATOM 595 N N . LYS A 1 78 ? -2.476 -18.126 -2.607 1.00 65.31 78 LYS A N 1
ATOM 596 C CA . LYS A 1 78 ? -1.830 -19.400 -2.204 1.00 65.31 78 LYS A CA 1
ATOM 597 C C . LYS A 1 78 ? -0.537 -19.242 -1.395 1.00 65.31 78 LYS A C 1
ATOM 599 O O . LYS A 1 78 ? 0.021 -20.238 -0.948 1.00 65.31 78 LYS A O 1
ATOM 604 N N . VAL A 1 79 ? -0.031 -18.019 -1.252 1.00 66.19 79 VAL A N 1
ATOM 605 C CA . VAL A 1 79 ? 1.159 -17.699 -0.463 1.00 66.19 79 VAL A CA 1
ATOM 606 C C . VAL A 1 79 ? 0.887 -16.474 0.399 1.00 66.19 79 VAL A C 1
ATOM 608 O O . VAL A 1 79 ? 0.342 -15.482 -0.089 1.00 66.19 79 VAL A O 1
ATOM 611 N N . ALA A 1 80 ? 1.308 -16.542 1.661 1.00 72.12 80 ALA A N 1
ATOM 612 C CA . ALA A 1 80 ? 1.332 -15.392 2.551 1.00 72.12 80 ALA A CA 1
ATOM 613 C C . ALA A 1 80 ? 2.349 -14.372 2.043 1.00 72.12 80 ALA A C 1
ATOM 615 O O . ALA A 1 80 ? 3.501 -14.725 1.771 1.00 72.12 80 ALA A O 1
ATOM 616 N N . LEU A 1 81 ? 1.942 -13.111 1.934 1.00 80.25 81 LEU A N 1
ATOM 617 C CA . LEU A 1 81 ? 2.835 -12.005 1.618 1.00 80.25 81 LEU A CA 1
ATOM 618 C C . LEU A 1 81 ? 2.813 -10.978 2.747 1.00 80.25 81 LEU A C 1
ATOM 620 O O . LEU A 1 81 ? 1.764 -10.751 3.338 1.00 80.25 81 LEU A O 1
ATOM 624 N N . PRO A 1 82 ? 3.935 -10.314 3.048 1.00 88.50 82 PRO A N 1
ATOM 625 C CA . PRO A 1 82 ? 3.909 -9.200 3.981 1.00 88.50 82 PRO A CA 1
ATOM 626 C C . PRO A 1 82 ? 3.114 -8.029 3.386 1.00 88.50 82 PRO A C 1
ATOM 628 O O . PRO A 1 82 ? 3.338 -7.619 2.242 1.00 88.50 82 PRO A O 1
ATOM 631 N N . GLY A 1 83 ? 2.187 -7.499 4.176 1.00 91.56 83 GLY A N 1
ATOM 632 C CA . GLY A 1 83 ? 1.502 -6.232 3.961 1.00 91.56 83 GLY A CA 1
ATOM 633 C C . GLY A 1 83 ? 2.068 -5.154 4.882 1.00 91.56 83 GLY A C 1
ATOM 634 O O . GLY A 1 83 ? 2.574 -5.449 5.965 1.00 91.56 83 GLY A O 1
ATOM 635 N N . MET A 1 84 ? 1.981 -3.904 4.441 1.00 93.19 84 MET A N 1
ATOM 636 C CA . MET A 1 84 ? 2.295 -2.723 5.236 1.00 93.19 84 MET A CA 1
ATOM 637 C C . MET A 1 84 ? 1.026 -1.914 5.464 1.00 93.19 84 MET A C 1
ATOM 639 O O . MET A 1 84 ? 0.370 -1.513 4.507 1.00 93.19 84 MET A O 1
ATOM 643 N N . LEU A 1 85 ? 0.699 -1.679 6.731 1.00 93.19 85 LEU A N 1
ATOM 644 C CA . LEU A 1 85 ? -0.342 -0.768 7.185 1.00 93.19 85 LEU A CA 1
ATOM 645 C C . LEU A 1 85 ? 0.316 0.553 7.576 1.00 93.19 85 LEU A C 1
ATOM 647 O O . LEU A 1 85 ? 1.216 0.595 8.418 1.00 93.19 85 LEU A O 1
ATOM 651 N N . LEU A 1 86 ? -0.159 1.631 6.974 1.00 91.81 86 LEU A N 1
ATOM 652 C CA . LEU A 1 86 ? 0.395 2.965 7.098 1.00 91.81 86 LEU A CA 1
ATOM 653 C C . LEU A 1 86 ? -0.625 3.879 7.763 1.00 91.81 86 LEU A C 1
ATOM 655 O O . LEU A 1 86 ? -1.792 3.880 7.375 1.00 91.81 86 LEU A O 1
ATOM 659 N N . ARG A 1 87 ? -0.172 4.706 8.708 1.00 90.75 87 ARG A N 1
ATOM 660 C CA . ARG A 1 87 ? -0.894 5.919 9.108 1.00 90.75 87 ARG A CA 1
ATOM 661 C C . ARG A 1 87 ? -0.059 7.123 8.693 1.00 90.75 87 ARG A C 1
ATOM 663 O O . ARG A 1 87 ? 1.032 7.345 9.218 1.00 90.75 87 ARG A O 1
ATOM 670 N N . MET A 1 88 ? -0.555 7.858 7.707 1.00 88.62 88 MET A N 1
ATOM 671 C CA . MET A 1 88 ? 0.119 8.992 7.078 1.00 88.62 88 MET A CA 1
ATOM 672 C C . MET A 1 88 ? -0.146 10.291 7.849 1.00 88.62 88 MET A C 1
ATOM 674 O O . MET A 1 88 ? -1.118 10.408 8.585 1.00 88.62 88 MET A O 1
ATOM 678 N N . GLN A 1 89 ? 0.708 11.302 7.677 1.00 88.00 89 GLN A N 1
ATOM 679 C CA . GLN A 1 89 ? 0.475 12.624 8.281 1.00 88.00 89 GLN A CA 1
ATOM 680 C C . GLN A 1 89 ? -0.678 13.389 7.610 1.00 88.00 89 GLN A C 1
ATOM 682 O O . GLN A 1 89 ? -1.285 14.278 8.201 1.00 88.00 89 GLN A O 1
ATOM 687 N N . SER A 1 90 ? -0.952 13.087 6.346 1.00 88.12 90 SER A N 1
ATOM 688 C CA . SER A 1 90 ? -2.066 13.643 5.583 1.00 88.12 90 SER A CA 1
ATOM 689 C C . SER A 1 90 ? -2.644 12.542 4.700 1.00 88.12 90 SER A C 1
ATOM 691 O O . SER A 1 90 ? -1.874 11.659 4.303 1.00 88.12 90 SER A O 1
ATOM 693 N N . PRO A 1 91 ? -3.949 12.588 4.378 1.00 90.19 91 PRO A N 1
ATOM 694 C CA . PRO A 1 91 ? -4.586 11.575 3.547 1.00 90.19 91 PRO A CA 1
ATOM 695 C C . PRO A 1 91 ? -3.810 11.325 2.243 1.00 90.19 91 PRO A C 1
ATOM 697 O O . PRO A 1 91 ? -3.616 12.268 1.465 1.00 90.19 91 PRO A O 1
ATOM 700 N N . PRO A 1 92 ? -3.313 10.097 2.002 1.00 89.75 92 PRO A N 1
ATOM 701 C CA . PRO A 1 92 ? -2.678 9.746 0.742 1.00 89.75 92 PRO A CA 1
ATOM 702 C C . PRO A 1 92 ? -3.733 9.633 -0.364 1.00 89.75 92 PRO A C 1
ATOM 704 O O . PRO A 1 92 ? -4.910 9.384 -0.105 1.00 89.75 92 PRO A O 1
ATOM 707 N N . SER A 1 93 ? -3.321 9.758 -1.626 1.00 88.00 93 SER A N 1
ATOM 708 C CA . SER A 1 93 ? -4.199 9.344 -2.721 1.00 88.00 93 SER A CA 1
ATOM 709 C C . SER A 1 93 ? -4.234 7.821 -2.805 1.00 88.00 93 SER A C 1
ATOM 711 O O . SER A 1 93 ? -3.177 7.186 -2.805 1.00 88.00 93 SER A O 1
ATOM 713 N N . HIS A 1 94 ? -5.417 7.250 -2.980 1.00 86.19 94 HIS A N 1
ATOM 714 C CA . HIS A 1 94 ? -5.559 5.828 -3.261 1.00 86.19 94 HIS A CA 1
ATOM 715 C C . HIS A 1 94 ? -5.226 5.492 -4.722 1.00 86.19 94 HIS A C 1
ATOM 717 O O . HIS A 1 94 ? -5.371 6.321 -5.627 1.00 86.19 94 HIS A O 1
ATOM 723 N N . GLN A 1 95 ? -4.835 4.245 -4.968 1.00 85.31 95 GLN A N 1
ATOM 724 C CA . GLN A 1 95 ? -4.796 3.653 -6.296 1.00 85.31 95 GLN A CA 1
ATOM 725 C C . GLN A 1 95 ? -6.201 3.603 -6.879 1.00 85.31 95 GLN A C 1
ATOM 727 O O . GLN A 1 95 ? -7.210 3.409 -6.193 1.00 85.31 95 GLN A O 1
ATOM 732 N N . LYS A 1 96 ? -6.275 3.785 -8.186 1.00 75.19 96 LYS A N 1
ATOM 733 C CA . LYS A 1 96 ? -7.542 3.768 -8.891 1.00 75.19 96 LYS A CA 1
ATOM 734 C C . LYS A 1 96 ? -7.727 2.420 -9.583 1.00 75.19 96 LYS A C 1
ATOM 736 O O . LYS A 1 96 ? -6.801 1.965 -10.250 1.00 75.19 96 LYS A O 1
ATOM 741 N N . ILE A 1 97 ? -8.915 1.824 -9.462 1.00 70.69 97 ILE A N 1
ATOM 742 C CA . ILE A 1 97 ? -9.209 0.500 -10.037 1.00 70.69 97 ILE A CA 1
ATOM 743 C C . ILE A 1 97 ? -9.098 0.543 -11.563 1.00 70.69 97 ILE A C 1
ATOM 745 O O . ILE A 1 97 ? -9.628 1.454 -12.204 1.00 70.69 97 ILE A O 1
ATOM 749 N N . GLY A 1 98 ? -8.468 -0.471 -12.145 1.00 62.62 98 GLY A N 1
ATOM 750 C CA . GLY A 1 98 ? -8.295 -0.654 -13.579 1.00 62.62 98 GLY A CA 1
ATOM 751 C C . GLY A 1 98 ? -7.154 0.173 -14.158 1.00 62.62 98 GLY A C 1
ATOM 752 O O . GLY A 1 98 ? -7.141 0.423 -15.361 1.00 62.62 98 GLY A O 1
ATOM 753 N N . SER A 1 99 ? -6.214 0.643 -13.333 1.00 56.91 99 SER A N 1
ATOM 754 C CA . SER A 1 99 ? -5.079 1.422 -13.818 1.00 56.91 99 SER A CA 1
ATOM 755 C C . SER A 1 99 ? -3.736 0.949 -13.308 1.00 56.91 99 SER A C 1
ATOM 757 O O . SER A 1 99 ? -3.531 0.732 -12.121 1.00 56.91 99 SER A O 1
ATOM 759 N N . THR A 1 100 ? -2.791 0.906 -14.241 1.00 55.41 100 THR A N 1
ATOM 760 C CA . THR A 1 100 ? -1.368 0.658 -14.012 1.00 55.41 100 THR A CA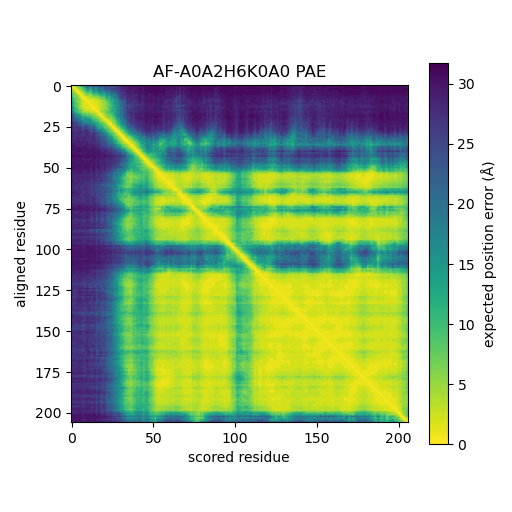 1
ATOM 761 C C . THR A 1 100 ? -0.593 1.925 -13.625 1.00 55.41 100 THR A C 1
ATOM 763 O O . THR A 1 100 ? 0.562 1.833 -13.224 1.00 55.41 100 THR A O 1
ATOM 766 N N . GLU A 1 101 ? -1.214 3.105 -13.740 1.00 48.97 101 GLU A N 1
ATOM 767 C CA . GLU A 1 101 ? -0.586 4.430 -13.570 1.00 48.97 101 GLU A CA 1
ATOM 768 C C . GLU A 1 101 ? -1.321 5.327 -12.547 1.00 48.97 101 GLU A C 1
ATOM 770 O O . GLU A 1 101 ? -0.988 6.499 -12.387 1.00 48.97 101 GLU A O 1
ATOM 775 N N . GLY A 1 102 ? -2.350 4.814 -11.857 1.00 41.59 102 GLY A N 1
ATOM 776 C CA . GLY A 1 102 ? -3.196 5.601 -10.943 1.00 41.59 102 GLY A CA 1
ATOM 777 C C . GLY A 1 102 ? -4.297 6.437 -11.626 1.00 41.59 102 GLY A C 1
ATOM 778 O O . GLY A 1 102 ? -4.857 7.349 -11.025 1.00 41.59 102 GLY A O 1
ATOM 779 N N . SER A 1 103 ? -4.639 6.145 -12.882 1.00 39.34 103 SER A N 1
ATOM 780 C CA . SER A 1 103 ? -5.658 6.806 -13.724 1.00 39.34 103 SER A CA 1
ATOM 781 C C . SER A 1 103 ? -7.050 6.147 -13.748 1.00 39.34 103 SER A C 1
ATOM 783 O O . SER A 1 103 ? -7.947 6.660 -14.406 1.00 39.34 103 SER A O 1
ATOM 785 N N . GLY A 1 104 ? -7.238 5.045 -13.027 1.00 44.69 104 GLY A N 1
ATOM 786 C CA . GLY A 1 104 ? -8.442 4.208 -13.028 1.00 44.69 104 GLY A CA 1
ATOM 787 C C . GLY A 1 104 ? -9.679 4.870 -12.412 1.00 44.69 104 GLY A C 1
ATOM 788 O O . GLY A 1 104 ? -9.710 6.080 -12.185 1.00 44.69 104 GLY A O 1
ATOM 789 N N . LYS A 1 105 ? -10.694 4.086 -12.046 1.00 42.28 105 LYS A N 1
ATOM 790 C CA . LYS A 1 105 ? -11.828 4.611 -11.274 1.00 42.28 105 LYS A CA 1
ATOM 791 C C . LYS A 1 105 ? -11.379 4.930 -9.846 1.00 42.28 105 LYS A C 1
ATOM 793 O O . LYS A 1 105 ? -10.867 4.059 -9.141 1.00 42.28 105 LYS A O 1
ATOM 798 N N . ASP A 1 106 ? -11.559 6.180 -9.431 1.00 50.16 106 ASP A N 1
ATOM 799 C CA . ASP A 1 106 ? -11.399 6.565 -8.032 1.00 50.16 106 ASP A CA 1
ATOM 800 C C . ASP A 1 106 ? -12.514 5.896 -7.219 1.00 50.16 106 ASP A C 1
ATOM 802 O O . ASP A 1 106 ? -13.698 6.122 -7.477 1.00 50.16 106 ASP A O 1
ATOM 806 N N . ILE A 1 107 ? -12.127 5.015 -6.300 1.00 49.12 107 ILE A N 1
ATOM 807 C CA . ILE A 1 107 ? -13.031 4.404 -5.321 1.00 49.12 107 ILE A CA 1
ATOM 808 C C . ILE A 1 107 ? -12.634 4.805 -3.897 1.00 49.12 107 ILE A C 1
ATOM 810 O O . ILE A 1 107 ? -12.822 4.035 -2.960 1.00 49.12 107 ILE A O 1
ATOM 814 N N . SER A 1 108 ? -12.021 5.977 -3.707 1.00 49.28 108 SER A N 1
ATOM 815 C CA . SER A 1 108 ? -11.922 6.566 -2.368 1.00 49.28 108 SER A CA 1
ATOM 816 C C . SER A 1 108 ? -13.314 6.548 -1.713 1.00 49.28 108 SER A C 1
ATOM 818 O O . SER A 1 108 ? -14.276 7.101 -2.242 1.00 49.28 108 SER A O 1
ATOM 820 N N . GLY A 1 109 ? -13.447 5.794 -0.615 1.00 49.75 109 GLY A N 1
ATOM 821 C CA . GLY A 1 109 ? -14.733 5.542 0.050 1.00 49.75 109 GLY A CA 1
ATOM 822 C C . GLY A 1 109 ? -15.646 4.466 -0.573 1.00 49.75 109 GLY A C 1
ATOM 823 O O . GLY A 1 109 ? -16.830 4.442 -0.248 1.00 49.75 109 GLY A O 1
ATOM 824 N N . GLY A 1 110 ? -15.145 3.601 -1.463 1.00 51.53 110 GLY A N 1
ATOM 825 C CA . GLY A 1 110 ? -15.861 2.418 -1.967 1.00 51.53 110 GLY A CA 1
ATOM 826 C C . GLY A 1 110 ? -15.944 1.261 -0.956 1.00 51.53 110 GLY A C 1
ATOM 827 O O . GLY A 1 110 ? -15.426 1.364 0.159 1.00 51.53 110 GLY A O 1
ATOM 828 N N . GLU A 1 111 ? -16.587 0.153 -1.352 1.00 51.66 111 GLU A N 1
ATOM 829 C CA . GLU A 1 111 ? -16.543 -1.129 -0.620 1.00 51.66 111 GLU A CA 1
ATOM 830 C C . GLU A 1 111 ? -15.075 -1.472 -0.303 1.00 51.66 111 GLU A C 1
ATOM 832 O O . GLU A 1 111 ? -14.211 -1.338 -1.174 1.00 51.66 111 GLU A O 1
ATOM 837 N N . GLY A 1 112 ? -14.757 -1.809 0.951 1.00 57.47 112 GLY A N 1
ATOM 838 C CA . GLY A 1 112 ? -13.370 -1.981 1.378 1.00 57.47 112 GLY A CA 1
ATOM 839 C C . GLY A 1 112 ? -12.626 -0.730 1.863 1.00 57.47 112 GLY A C 1
ATOM 840 O O . GLY A 1 112 ? -11.413 -0.828 1.979 1.00 57.47 112 GLY A O 1
ATOM 841 N N . TYR A 1 113 ? -13.279 0.425 2.090 1.00 74.19 113 TYR A N 1
ATOM 842 C CA . TYR A 1 113 ? -12.733 1.592 2.837 1.00 74.19 113 TYR A CA 1
ATOM 843 C C . TYR A 1 113 ? -13.780 2.325 3.693 1.00 74.19 113 TYR A C 1
ATOM 845 O O . TYR A 1 113 ? -13.528 3.420 4.208 1.00 74.19 113 TYR A O 1
ATOM 853 N N . ALA A 1 114 ? -14.978 1.759 3.846 1.00 68.06 114 ALA A N 1
ATOM 854 C CA . ALA A 1 114 ? -16.057 2.406 4.580 1.00 68.06 114 ALA A CA 1
ATOM 855 C C . ALA A 1 114 ? -15.659 2.651 6.049 1.00 68.06 114 ALA A C 1
ATOM 857 O O . ALA A 1 114 ? -15.316 1.725 6.780 1.00 68.06 114 ALA A O 1
ATOM 858 N N . GLY A 1 115 ? -15.695 3.917 6.478 1.00 78.38 115 GLY A N 1
ATOM 859 C CA . GLY A 1 115 ? -15.419 4.323 7.862 1.00 78.38 115 GLY A CA 1
ATOM 860 C C . GLY A 1 115 ? -13.940 4.364 8.267 1.00 78.38 115 GLY A C 1
ATOM 861 O O . GLY A 1 115 ? -13.641 4.840 9.360 1.00 78.38 115 GLY A O 1
ATOM 862 N N . VAL A 1 116 ? -13.012 3.929 7.408 1.00 88.56 116 VAL A N 1
ATOM 863 C CA . VAL A 1 116 ? -11.569 3.977 7.693 1.00 88.56 116 VAL A CA 1
ATOM 864 C C . VAL A 1 116 ? -11.086 5.438 7.734 1.00 88.56 116 VAL A C 1
ATOM 866 O O . VAL A 1 116 ? -11.411 6.200 6.819 1.00 88.56 116 VAL A O 1
ATOM 869 N N . PRO A 1 117 ? -10.308 5.861 8.756 1.00 90.00 117 PRO A N 1
ATOM 870 C CA . PRO A 1 117 ? -9.701 7.188 8.780 1.00 90.00 117 PRO A CA 1
ATOM 871 C C . PRO A 1 117 ? -8.898 7.460 7.502 1.00 90.00 117 PRO A C 1
ATOM 873 O O . PRO A 1 117 ? -8.123 6.596 7.089 1.00 90.00 117 PRO A O 1
ATOM 876 N N . PRO A 1 118 ? -9.033 8.643 6.884 1.00 89.44 118 PRO A N 1
ATOM 877 C CA . PRO A 1 118 ? -8.490 8.904 5.553 1.00 89.44 118 PRO A CA 1
ATOM 878 C C . PRO A 1 118 ? -6.956 8.897 5.503 1.00 89.44 118 PRO A C 1
ATOM 880 O O . PRO A 1 118 ? -6.379 8.809 4.428 1.00 89.44 118 PRO A O 1
ATOM 883 N N . GLU A 1 119 ? -6.273 8.983 6.644 1.00 90.69 119 GLU A N 1
ATOM 884 C CA . GLU A 1 119 ? -4.820 8.852 6.756 1.00 90.69 119 GLU A CA 1
ATOM 885 C C . GLU A 1 119 ? -4.331 7.398 6.779 1.00 90.69 119 GLU A C 1
ATOM 887 O O . GLU A 1 119 ? -3.123 7.162 6.668 1.00 90.69 119 GLU A O 1
ATOM 892 N N . ILE A 1 120 ? -5.231 6.431 6.973 1.00 92.00 120 ILE A N 1
ATOM 893 C CA . ILE A 1 120 ? -4.901 5.009 7.014 1.00 92.00 120 ILE A CA 1
ATOM 894 C C . ILE A 1 120 ? -4.985 4.410 5.611 1.00 92.00 120 ILE A C 1
ATOM 896 O O . ILE A 1 120 ? -5.996 4.513 4.923 1.00 92.00 120 ILE A O 1
ATOM 900 N N . ILE A 1 121 ? -3.923 3.713 5.215 1.00 92.50 121 ILE A N 1
ATOM 901 C CA . ILE A 1 121 ? -3.859 2.970 3.955 1.00 92.50 121 ILE A CA 1
ATOM 902 C C . ILE A 1 121 ? -2.992 1.725 4.127 1.00 92.50 121 ILE A C 1
ATOM 904 O O . ILE A 1 121 ? -2.131 1.679 5.006 1.00 92.50 121 ILE A O 1
ATOM 908 N N . ALA A 1 122 ? -3.184 0.714 3.286 1.00 93.62 122 ALA A N 1
ATOM 909 C CA . ALA A 1 122 ? -2.340 -0.471 3.286 1.00 93.62 122 ALA A CA 1
ATOM 910 C C . ALA A 1 122 ? -1.918 -0.867 1.871 1.00 93.62 122 ALA A C 1
ATOM 912 O O . ALA A 1 122 ? -2.674 -0.712 0.917 1.00 93.62 122 ALA A O 1
ATOM 913 N N . TYR A 1 123 ? -0.710 -1.410 1.745 1.00 95.00 123 TYR A N 1
ATOM 914 C CA . TYR A 1 123 ? -0.160 -1.921 0.489 1.00 95.00 123 TYR A CA 1
ATOM 915 C C . TYR A 1 123 ? 0.561 -3.246 0.729 1.00 95.00 123 TYR A C 1
ATOM 917 O O . TYR A 1 123 ? 1.014 -3.529 1.839 1.00 95.00 123 TYR A O 1
ATOM 925 N N . ALA A 1 124 ? 0.746 -4.052 -0.311 1.00 94.00 124 ALA A N 1
ATOM 926 C CA . ALA A 1 124 ? 1.672 -5.174 -0.240 1.00 94.00 124 ALA A CA 1
ATOM 927 C C . ALA A 1 124 ? 3.129 -4.689 -0.165 1.00 94.00 124 ALA A C 1
ATOM 929 O O . ALA A 1 124 ? 3.536 -3.763 -0.863 1.00 94.00 124 ALA A O 1
ATOM 930 N N . MET A 1 125 ? 3.956 -5.362 0.635 1.00 94.88 125 MET A N 1
ATOM 931 C CA . MET A 1 125 ? 5.392 -5.066 0.720 1.00 94.88 125 MET A CA 1
ATOM 932 C C . MET A 1 125 ? 6.212 -5.794 -0.346 1.00 94.88 125 MET A C 1
ATOM 934 O O . MET A 1 125 ? 7.423 -5.600 -0.432 1.00 94.88 125 MET A O 1
ATOM 938 N N . LYS A 1 126 ? 5.599 -6.654 -1.164 1.00 94.56 126 LYS A N 1
ATOM 939 C CA . LYS A 1 126 ? 6.307 -7.338 -2.247 1.00 94.56 126 LYS A CA 1
ATOM 940 C C . LYS A 1 126 ? 6.553 -6.364 -3.406 1.00 94.56 126 LYS A C 1
ATOM 942 O O . LYS A 1 126 ? 5.632 -5.900 -4.074 1.00 94.56 126 LYS A O 1
ATOM 947 N N . CYS A 1 127 ? 7.819 -6.080 -3.675 1.00 96.50 127 CYS A N 1
ATOM 948 C CA . CYS A 1 127 ? 8.266 -5.232 -4.772 1.00 96.50 127 CYS A CA 1
ATOM 949 C C . CYS A 1 127 ? 7.802 -5.795 -6.124 1.00 96.50 127 CYS A C 1
ATOM 951 O O . CYS A 1 127 ? 8.019 -6.970 -6.431 1.00 96.50 127 CYS A O 1
ATOM 953 N N . THR A 1 128 ? 7.204 -4.946 -6.958 1.00 95.69 128 THR A N 1
ATOM 954 C CA . THR A 1 128 ? 6.640 -5.328 -8.265 1.00 95.69 128 THR A CA 1
ATOM 955 C C . THR A 1 128 ? 7.689 -5.610 -9.336 1.00 95.69 128 THR A C 1
ATOM 957 O O . THR A 1 128 ? 7.346 -6.171 -10.372 1.00 95.69 128 THR A O 1
ATOM 960 N N . HIS A 1 129 ? 8.956 -5.258 -9.092 1.00 95.56 129 HIS A N 1
ATOM 961 C CA . HIS A 1 129 ? 10.067 -5.591 -9.981 1.00 95.56 129 HIS A CA 1
ATOM 962 C C . HIS A 1 129 ? 10.274 -7.114 -10.047 1.00 95.56 129 HIS A C 1
ATOM 964 O O . HIS A 1 129 ? 9.871 -7.760 -11.007 1.00 95.56 129 HIS A O 1
ATOM 970 N N . LEU A 1 130 ? 10.877 -7.695 -9.002 1.00 94.50 130 LEU A N 1
ATOM 971 C CA . LEU A 1 130 ? 11.233 -9.121 -8.937 1.00 94.50 130 LEU A CA 1
ATOM 972 C C . LEU A 1 130 ? 10.852 -9.776 -7.597 1.00 94.50 130 LEU A C 1
ATOM 974 O O . LEU A 1 130 ? 11.308 -10.871 -7.287 1.00 94.50 130 LEU A O 1
ATOM 978 N N . GLY A 1 131 ? 10.006 -9.125 -6.792 1.00 93.00 131 GLY A N 1
ATOM 979 C CA . GLY A 1 131 ? 9.394 -9.754 -5.620 1.00 93.00 131 GLY A CA 1
ATOM 980 C C . GLY A 1 131 ? 10.170 -9.681 -4.303 1.00 93.00 131 GLY A C 1
ATOM 981 O O . GLY A 1 131 ? 9.742 -10.319 -3.345 1.00 93.00 131 GLY A O 1
ATOM 982 N N . CYS A 1 132 ? 11.263 -8.916 -4.216 1.00 95.38 132 CYS A N 1
ATOM 983 C CA . CYS A 1 132 ? 11.901 -8.606 -2.928 1.00 95.38 132 CYS A CA 1
ATOM 984 C C . CYS A 1 132 ? 10.940 -7.878 -1.975 1.00 95.38 132 CYS A C 1
ATOM 986 O O . CYS A 1 132 ? 9.986 -7.246 -2.422 1.00 95.38 132 CYS A O 1
ATOM 988 N N . ILE A 1 133 ? 11.220 -7.900 -0.674 1.00 95.00 133 ILE A N 1
ATOM 989 C CA . ILE A 1 133 ? 10.438 -7.142 0.309 1.00 95.00 133 ILE A CA 1
ATOM 990 C C . ILE A 1 133 ? 10.932 -5.689 0.353 1.00 95.00 133 ILE A C 1
ATOM 992 O O . ILE A 1 133 ? 12.137 -5.440 0.361 1.00 95.00 133 ILE A O 1
ATOM 996 N N . ILE A 1 134 ? 10.001 -4.739 0.299 1.00 96.62 134 ILE A N 1
ATOM 997 C CA . ILE A 1 134 ? 10.249 -3.298 0.439 1.00 96.62 134 ILE A CA 1
ATOM 998 C C . ILE A 1 134 ? 10.620 -3.008 1.902 1.00 96.62 134 ILE A C 1
ATOM 1000 O O . ILE A 1 134 ? 10.017 -3.578 2.810 1.00 96.62 134 ILE A O 1
ATOM 1004 N N . GLU A 1 135 ? 11.613 -2.148 2.142 1.00 93.62 135 GLU A N 1
ATOM 1005 C CA . GLU A 1 135 ? 11.988 -1.753 3.505 1.00 93.62 135 GLU A CA 1
ATOM 1006 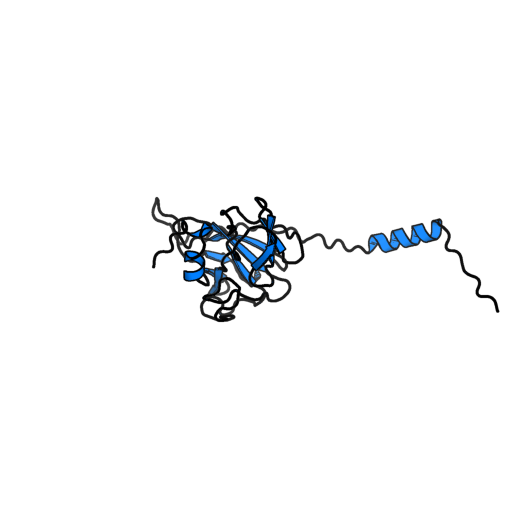C C . GLU A 1 135 ? 10.911 -0.880 4.157 1.00 93.62 135 GLU A C 1
ATOM 1008 O O . GLU A 1 135 ? 10.124 -0.221 3.485 1.00 93.62 135 GLU A O 1
ATOM 1013 N N . THR A 1 136 ? 10.902 -0.837 5.486 1.00 91.69 136 THR A N 1
ATOM 1014 C CA . THR A 1 136 ? 9.986 0.015 6.258 1.00 91.69 136 THR A CA 1
ATOM 1015 C C . THR A 1 136 ? 10.569 1.393 6.564 1.00 91.69 136 THR A C 1
ATOM 1017 O O . THR A 1 136 ? 9.857 2.252 7.072 1.00 91.69 136 THR A O 1
ATOM 1020 N N . GLU A 1 137 ? 11.858 1.615 6.298 1.00 90.50 137 GLU A N 1
ATOM 1021 C CA . GLU A 1 137 ? 12.514 2.898 6.540 1.00 90.50 137 GLU A CA 1
ATOM 1022 C C . GLU A 1 137 ? 12.239 3.877 5.394 1.00 90.50 137 GLU A C 1
ATOM 1024 O O . GLU A 1 137 ? 12.523 3.602 4.225 1.00 90.50 137 GLU A O 1
ATOM 1029 N N . PHE A 1 138 ? 11.728 5.055 5.745 1.00 91.12 138 PHE A N 1
ATOM 1030 C CA . PHE A 1 138 ? 11.554 6.153 4.805 1.00 91.12 138 PHE A CA 1
ATOM 1031 C C . PHE A 1 138 ? 12.910 6.727 4.385 1.00 91.12 138 PHE A C 1
ATOM 1033 O O . PHE A 1 138 ? 13.621 7.305 5.203 1.00 91.12 138 PHE A O 1
ATOM 1040 N N . LYS A 1 139 ? 13.255 6.611 3.098 1.00 92.81 139 LYS A N 1
ATOM 1041 C CA . LYS A 1 139 ? 14.477 7.226 2.538 1.00 92.81 139 LYS A CA 1
ATOM 1042 C C . LYS A 1 139 ? 14.281 8.710 2.220 1.00 92.81 139 LYS A C 1
ATOM 1044 O O . LYS A 1 139 ? 15.230 9.484 2.233 1.00 92.81 139 LYS A O 1
ATOM 1049 N N . GLU A 1 140 ? 13.039 9.096 1.946 1.00 92.88 140 GLU A N 1
ATOM 1050 C CA . GLU A 1 140 ? 12.548 10.468 1.793 1.00 92.88 140 GLU A CA 1
ATOM 1051 C C . GLU A 1 140 ? 11.141 10.547 2.413 1.00 92.88 140 GLU A C 1
ATOM 1053 O O . GLU A 1 140 ? 10.532 9.499 2.662 1.00 92.88 140 GLU A O 1
ATOM 1058 N N . PRO A 1 141 ? 10.579 11.748 2.655 1.00 91.38 141 PRO A N 1
ATOM 1059 C CA . PRO A 1 141 ? 9.214 11.872 3.155 1.00 91.38 141 PRO A CA 1
ATOM 1060 C C . PRO A 1 141 ? 8.226 11.048 2.321 1.00 91.38 141 PRO A C 1
ATOM 1062 O O . PRO A 1 141 ? 8.071 11.278 1.122 1.00 91.38 141 PRO A O 1
ATOM 1065 N N . ASN A 1 142 ? 7.548 10.097 2.967 1.00 91.94 142 ASN A N 1
ATOM 1066 C CA . ASN A 1 142 ? 6.577 9.186 2.352 1.00 91.94 142 ASN A CA 1
ATOM 1067 C C . ASN A 1 142 ? 7.145 8.232 1.285 1.00 91.94 142 ASN A C 1
ATOM 1069 O O . ASN A 1 142 ? 6.361 7.596 0.583 1.00 91.94 142 ASN A O 1
ATOM 1073 N N . VAL A 1 143 ? 8.468 8.116 1.134 1.00 95.31 143 VAL A N 1
ATOM 1074 C CA . VAL A 1 143 ? 9.093 7.238 0.136 1.00 95.31 143 VAL A CA 1
ATOM 1075 C C . VAL A 1 143 ? 9.773 6.055 0.805 1.00 95.31 143 VAL A C 1
ATOM 1077 O O . VAL A 1 143 ? 10.731 6.229 1.560 1.00 95.31 143 VAL A O 1
ATOM 1080 N N . LEU A 1 144 ? 9.312 4.853 0.464 1.00 96.50 144 LEU A N 1
ATOM 1081 C CA . LEU A 1 144 ? 10.001 3.606 0.793 1.00 96.50 144 LEU A CA 1
ATOM 1082 C C . LEU A 1 144 ? 10.813 3.115 -0.398 1.00 96.50 144 LEU A C 1
ATOM 1084 O O . LEU A 1 144 ? 10.497 3.406 -1.556 1.00 96.50 144 LEU A O 1
ATOM 1088 N N . GLU A 1 145 ? 11.849 2.342 -0.102 1.00 97.88 145 GLU A N 1
ATOM 1089 C CA . GLU A 1 145 ? 12.768 1.812 -1.097 1.00 97.88 145 GLU A CA 1
ATOM 1090 C C . GLU A 1 145 ? 12.897 0.292 -0.974 1.00 97.88 145 GLU A C 1
ATOM 1092 O O . GLU A 1 145 ? 12.928 -0.283 0.112 1.00 97.88 145 GLU A O 1
ATOM 1097 N N . CYS A 1 146 ? 12.949 -0.382 -2.119 1.00 97.81 146 CYS A N 1
ATOM 1098 C CA . CYS A 1 146 ? 13.291 -1.790 -2.191 1.00 97.81 146 CYS A CA 1
ATOM 1099 C C . CYS A 1 146 ? 14.819 -1.944 -2.251 1.00 97.81 146 CYS A C 1
ATOM 1101 O O . CYS A 1 146 ? 15.432 -1.430 -3.192 1.00 97.81 146 CYS A O 1
ATOM 1103 N N . PRO A 1 147 ? 15.435 -2.731 -1.354 1.00 97.19 147 PRO A N 1
ATOM 1104 C CA . PRO A 1 147 ? 16.890 -2.764 -1.201 1.00 97.19 147 PRO A CA 1
ATOM 1105 C C . PRO A 1 147 ? 17.608 -3.517 -2.324 1.00 97.19 147 PRO A C 1
ATOM 1107 O O . PRO A 1 147 ? 18.814 -3.386 -2.489 1.00 97.19 147 PRO A O 1
ATOM 1110 N N . CYS A 1 148 ? 16.886 -4.320 -3.110 1.00 97.38 148 CYS A N 1
ATOM 1111 C CA . CYS A 1 148 ? 17.501 -5.173 -4.126 1.00 97.38 148 CYS A CA 1
ATOM 1112 C C . CYS A 1 148 ? 18.017 -4.387 -5.338 1.00 97.38 148 CYS A C 1
ATOM 1114 O O . CYS A 1 148 ? 19.092 -4.673 -5.850 1.00 97.38 148 CYS A O 1
ATOM 1116 N N . HIS A 1 149 ? 17.224 -3.430 -5.828 1.00 97.25 149 HIS A N 1
ATOM 1117 C CA . HIS A 1 149 ? 17.540 -2.654 -7.035 1.00 97.25 149 HIS A CA 1
ATOM 1118 C C . HIS A 1 149 ? 17.039 -1.205 -6.935 1.00 97.25 149 HIS A C 1
ATOM 1120 O O . HIS A 1 149 ? 16.807 -0.558 -7.954 1.00 97.25 149 HIS A O 1
ATOM 1126 N N . PHE A 1 150 ? 16.821 -0.718 -5.710 1.00 97.44 150 PHE A N 1
ATOM 1127 C CA . PHE A 1 150 ? 16.493 0.678 -5.406 1.00 97.44 150 PHE A CA 1
ATOM 1128 C C . PHE A 1 150 ? 15.207 1.181 -6.076 1.00 97.44 150 PHE A C 1
ATOM 1130 O O . PHE A 1 150 ? 15.118 2.329 -6.506 1.00 97.44 150 PHE A O 1
ATOM 1137 N N . ALA A 1 151 ? 14.195 0.313 -6.198 1.00 98.25 151 ALA A N 1
ATOM 1138 C CA . ALA A 1 151 ? 12.857 0.753 -6.591 1.00 98.25 151 ALA A CA 1
ATOM 1139 C C . ALA A 1 151 ? 12.253 1.614 -5.477 1.00 98.25 151 ALA A C 1
ATOM 1141 O O . ALA A 1 151 ? 12.227 1.172 -4.329 1.00 98.25 151 ALA A O 1
ATOM 1142 N N . ARG A 1 152 ? 11.768 2.812 -5.812 1.00 98.06 152 ARG A N 1
ATOM 1143 C CA . ARG A 1 152 ? 11.289 3.818 -4.852 1.00 98.06 152 ARG A CA 1
ATOM 1144 C C . ARG A 1 152 ? 9.802 4.071 -5.052 1.00 98.06 152 ARG A C 1
ATOM 1146 O O . ARG A 1 152 ? 9.371 4.298 -6.183 1.00 98.06 152 ARG A O 1
ATOM 1153 N N . TYR A 1 153 ? 9.041 4.084 -3.963 1.00 97.44 153 TYR A N 1
ATOM 1154 C CA . TYR A 1 153 ? 7.580 4.183 -3.987 1.00 97.44 153 TYR A CA 1
ATOM 1155 C C . TYR A 1 153 ? 7.099 5.325 -3.101 1.00 97.44 153 TYR A C 1
ATOM 1157 O O . TYR A 1 153 ? 7.353 5.318 -1.899 1.00 97.44 153 TYR A O 1
ATOM 1165 N N . ASN A 1 154 ? 6.385 6.292 -3.676 1.00 95.44 154 ASN A N 1
ATOM 1166 C CA . ASN A 1 154 ? 5.806 7.404 -2.928 1.00 95.44 154 ASN A CA 1
ATOM 1167 C C . ASN A 1 154 ? 4.415 7.036 -2.392 1.00 95.44 154 ASN A C 1
ATOM 1169 O O . ASN A 1 154 ? 3.413 7.112 -3.106 1.00 95.44 154 ASN A O 1
ATOM 1173 N N . LEU A 1 155 ? 4.351 6.685 -1.110 1.00 93.44 155 LEU A N 1
ATOM 1174 C CA . LEU A 1 155 ? 3.149 6.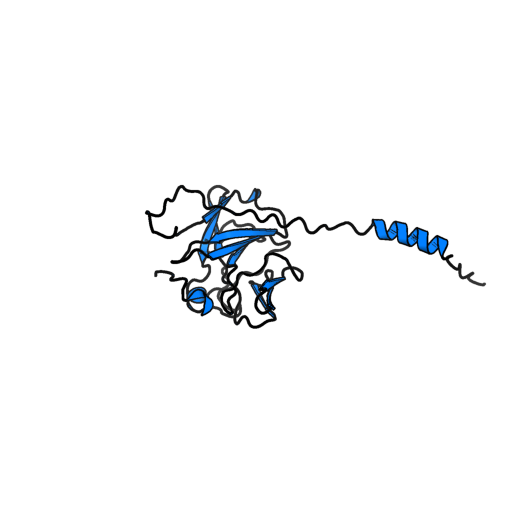215 -0.422 1.00 93.44 155 LEU A CA 1
ATOM 1175 C C . LEU A 1 155 ? 2.041 7.272 -0.320 1.00 93.44 155 LEU A C 1
ATOM 1177 O O . LEU A 1 155 ? 0.872 6.913 -0.230 1.00 93.44 155 LEU A O 1
ATOM 1181 N N . SER A 1 156 ? 2.379 8.566 -0.398 1.00 91.25 156 SER A N 1
ATOM 1182 C CA . SER A 1 156 ? 1.375 9.646 -0.415 1.00 91.25 156 SER A CA 1
ATOM 1183 C C . SER A 1 156 ? 0.608 9.746 -1.737 1.00 91.25 156 SER A C 1
ATOM 1185 O O . SER A 1 156 ? -0.417 10.421 -1.808 1.00 91.25 156 SER A O 1
ATOM 1187 N N . LYS A 1 157 ? 1.102 9.076 -2.786 1.00 91.69 157 LYS A N 1
ATOM 1188 C CA . LYS A 1 157 ? 0.598 9.164 -4.159 1.00 91.69 157 LYS A CA 1
ATOM 1189 C C . LYS A 1 157 ? 0.258 7.786 -4.730 1.00 91.69 157 LYS A C 1
ATOM 1191 O O . LYS A 1 157 ? 0.801 7.406 -5.763 1.00 91.69 15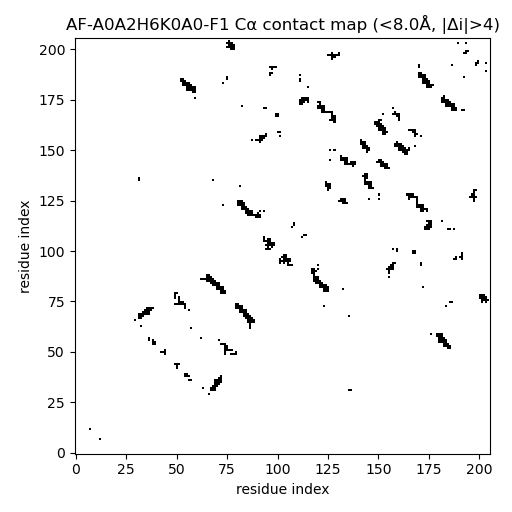7 LYS A O 1
ATOM 1196 N N . GLY A 1 158 ? -0.562 6.993 -4.040 1.00 90.94 158 GLY A N 1
ATOM 1197 C CA . GLY A 1 158 ? -0.953 5.659 -4.522 1.00 90.94 158 GLY A CA 1
ATOM 1198 C C . GLY A 1 158 ? 0.229 4.692 -4.659 1.00 90.94 158 GLY A C 1
ATOM 1199 O O . GLY A 1 158 ? 0.228 3.838 -5.545 1.00 90.94 158 GLY A O 1
ATOM 1200 N N . ALA A 1 159 ? 1.278 4.885 -3.852 1.00 94.81 159 ALA A N 1
ATOM 1201 C CA . ALA A 1 159 ? 2.564 4.195 -3.960 1.00 94.81 159 ALA A CA 1
ATOM 1202 C C . ALA A 1 159 ? 3.256 4.338 -5.336 1.00 94.81 159 ALA A C 1
ATOM 1204 O O . ALA A 1 159 ? 3.975 3.433 -5.764 1.00 94.81 159 ALA A O 1
ATOM 1205 N N . ALA A 1 160 ? 3.065 5.474 -6.023 1.00 94.81 160 ALA A N 1
ATOM 1206 C CA . ALA A 1 160 ? 3.663 5.758 -7.328 1.00 94.81 160 ALA A CA 1
ATOM 1207 C C . ALA A 1 160 ? 5.164 5.439 -7.370 1.00 94.81 160 ALA A C 1
ATOM 1209 O O . ALA A 1 160 ? 5.913 5.807 -6.458 1.00 94.81 160 ALA A O 1
ATOM 1210 N N . VAL A 1 161 ? 5.609 4.798 -8.453 1.00 95.81 161 VAL A N 1
ATOM 1211 C CA . VAL A 1 161 ? 7.033 4.553 -8.692 1.00 95.81 161 VAL A CA 1
ATOM 1212 C C . VAL A 1 161 ? 7.708 5.885 -9.001 1.00 95.81 161 VAL A C 1
ATOM 1214 O O . VAL A 1 161 ? 7.369 6.554 -9.974 1.00 95.81 161 VAL A O 1
ATOM 1217 N N . VAL A 1 162 ? 8.665 6.275 -8.165 1.00 96.62 162 VAL A N 1
ATOM 1218 C CA . VAL A 1 162 ? 9.418 7.535 -8.299 1.00 96.62 162 VAL A CA 1
ATOM 1219 C C . VAL A 1 162 ? 10.908 7.308 -8.561 1.00 96.62 162 VAL A C 1
ATOM 1221 O O . VAL A 1 162 ? 11.675 8.261 -8.659 1.00 96.62 162 VAL A O 1
ATOM 1224 N N . GLY A 1 163 ? 11.331 6.049 -8.689 1.00 96.31 163 GLY A N 1
ATOM 1225 C CA . GLY A 1 163 ? 12.702 5.686 -9.026 1.00 96.31 163 GLY A CA 1
ATOM 1226 C C . GLY A 1 163 ? 12.924 4.177 -9.095 1.00 96.31 163 GLY A C 1
ATOM 1227 O O . GLY A 1 163 ? 12.118 3.391 -8.595 1.00 96.31 163 GLY A O 1
ATOM 1228 N N . GLY A 1 164 ? 14.048 3.787 -9.696 1.00 96.56 164 GLY A N 1
ATOM 1229 C CA . GLY A 1 164 ? 14.450 2.391 -9.867 1.00 96.56 164 GLY A CA 1
ATOM 1230 C C . GLY A 1 164 ? 13.646 1.629 -10.934 1.00 96.56 164 GLY A C 1
ATOM 1231 O O . GLY A 1 164 ? 12.928 2.240 -11.723 1.00 96.56 164 GLY A O 1
ATOM 1232 N N . PRO A 1 165 ? 13.793 0.292 -11.001 1.00 97.44 165 PRO A N 1
ATOM 1233 C CA . PRO A 1 165 ? 13.335 -0.517 -12.136 1.00 97.44 165 PRO A CA 1
ATOM 1234 C C . PRO A 1 165 ? 11.920 -1.095 -11.982 1.00 97.44 165 PRO A C 1
ATOM 1236 O O . PRO A 1 165 ? 11.491 -1.886 -12.821 1.00 97.44 165 PRO A O 1
ATOM 1239 N N . ALA A 1 166 ? 11.209 -0.790 -10.894 1.00 96.75 166 ALA A N 1
ATOM 1240 C CA . ALA A 1 166 ? 9.867 -1.324 -10.694 1.00 96.75 166 ALA A CA 1
ATOM 1241 C C . ALA A 1 166 ? 8.915 -0.810 -11.785 1.00 96.75 166 ALA A C 1
ATOM 1243 O O . ALA A 1 166 ? 8.847 0.396 -12.004 1.00 96.75 166 ALA A O 1
ATOM 1244 N N . PRO A 1 167 ? 8.165 -1.695 -12.461 1.00 94.12 167 PRO A N 1
ATOM 1245 C CA . PRO A 1 167 ? 7.319 -1.283 -13.577 1.00 94.12 167 PRO A CA 1
ATOM 1246 C C . PRO A 1 167 ? 6.016 -0.614 -13.124 1.00 94.12 167 PRO A C 1
ATOM 1248 O O . PRO A 1 167 ? 5.373 0.048 -13.930 1.00 94.12 167 PRO A O 1
ATOM 1251 N N . ALA A 1 168 ? 5.598 -0.818 -11.869 1.00 94.25 168 ALA A N 1
ATOM 1252 C CA . ALA A 1 168 ? 4.319 -0.340 -11.352 1.00 94.25 168 ALA A CA 1
ATOM 1253 C C . ALA A 1 168 ? 4.305 -0.271 -9.805 1.00 94.25 168 ALA A C 1
ATOM 1255 O O . ALA A 1 168 ? 5.157 -0.892 -9.163 1.00 94.25 168 ALA A O 1
ATOM 1256 N N . PRO A 1 169 ? 3.362 0.453 -9.178 1.00 95.50 169 PRO A N 1
ATOM 1257 C CA . PRO A 1 169 ? 3.201 0.510 -7.717 1.00 95.50 169 PRO A CA 1
ATOM 1258 C C . PRO A 1 169 ? 2.920 -0.851 -7.048 1.00 95.50 169 PRO A C 1
ATOM 1260 O O . PRO A 1 169 ? 2.261 -1.696 -7.650 1.00 95.50 169 PRO A O 1
ATOM 1263 N N . PRO A 1 170 ? 3.321 -1.102 -5.789 1.00 94.94 170 PRO A N 1
ATOM 1264 C CA . PRO A 1 170 ? 2.805 -2.254 -5.046 1.00 94.94 170 PRO A CA 1
ATOM 1265 C C . PRO A 1 170 ? 1.273 -2.170 -4.921 1.00 94.94 170 PRO A C 1
ATOM 1267 O O . PRO A 1 170 ? 0.764 -1.074 -4.692 1.00 94.94 170 PRO A O 1
ATOM 1270 N N . PRO A 1 171 ? 0.526 -3.280 -5.047 1.00 92.75 171 PRO A N 1
ATOM 1271 C CA . PRO A 1 171 ? -0.927 -3.262 -4.912 1.00 92.75 171 PRO A CA 1
ATOM 1272 C C . PRO A 1 171 ? -1.403 -2.756 -3.555 1.00 92.75 171 PRO A C 1
ATOM 1274 O O . PRO A 1 171 ? -0.861 -3.130 -2.512 1.00 92.75 171 PRO A O 1
ATOM 1277 N N . GLU A 1 172 ? -2.446 -1.940 -3.588 1.00 92.62 172 GLU A N 1
ATOM 1278 C CA . GLU A 1 172 ? -3.189 -1.497 -2.415 1.00 92.62 172 GLU A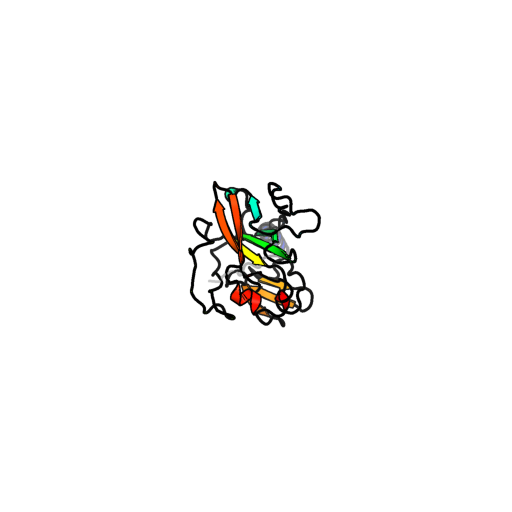 CA 1
ATOM 1279 C C . GLU A 1 172 ? -4.082 -2.617 -1.849 1.00 92.62 172 GLU A C 1
ATOM 1281 O O . GLU A 1 172 ? -4.657 -3.430 -2.583 1.00 92.62 172 GLU A O 1
ATOM 1286 N N . ILE A 1 173 ? -4.180 -2.661 -0.521 1.00 91.38 173 ILE A N 1
ATOM 1287 C CA . ILE A 1 173 ? -4.951 -3.637 0.255 1.00 91.38 173 ILE A CA 1
ATOM 1288 C C . ILE A 1 173 ? -6.182 -2.934 0.826 1.00 91.38 173 ILE A C 1
ATOM 1290 O O . ILE A 1 173 ? -6.032 -1.961 1.564 1.00 91.38 173 ILE A O 1
ATOM 1294 N N . ALA A 1 174 ? -7.369 -3.453 0.510 1.00 89.00 174 ALA A N 1
ATOM 1295 C CA . ALA A 1 174 ? -8.650 -2.969 1.011 1.00 89.00 174 ALA A CA 1
ATOM 1296 C C . ALA A 1 174 ? -8.767 -3.158 2.534 1.00 89.00 174 ALA A C 1
ATOM 1298 O O . ALA A 1 174 ? -8.313 -4.170 3.080 1.00 89.00 174 ALA A O 1
ATOM 1299 N N . LEU A 1 175 ? -9.362 -2.172 3.208 1.00 89.50 175 LEU A N 1
ATOM 1300 C CA . LEU A 1 175 ? -9.492 -2.073 4.658 1.00 89.50 175 LEU A CA 1
ATOM 1301 C C . LEU A 1 175 ? -10.928 -1.731 5.079 1.00 89.50 175 LEU A C 1
ATOM 1303 O O . LEU A 1 175 ? -11.508 -0.770 4.600 1.00 89.50 175 LEU A O 1
ATOM 1307 N N . GLU A 1 176 ? -11.488 -2.411 6.065 1.00 87.94 176 GLU A N 1
ATOM 1308 C CA . GLU A 1 176 ? -12.800 -2.056 6.6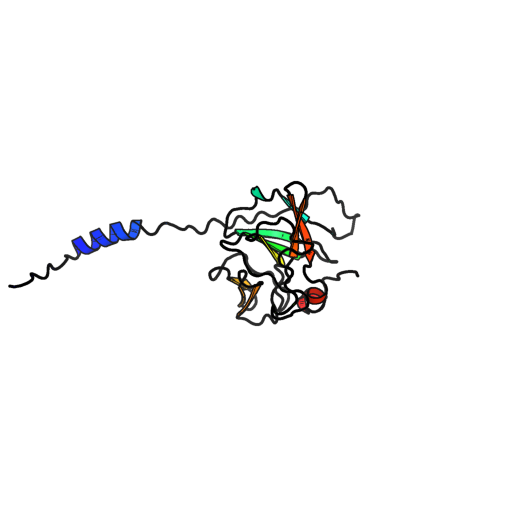25 1.00 87.94 176 GLU A CA 1
ATOM 1309 C C . GLU A 1 176 ? -12.728 -1.910 8.137 1.00 87.94 176 GLU A C 1
ATOM 1311 O O . GLU A 1 176 ? -11.825 -2.454 8.771 1.00 87.94 176 GLU A O 1
ATOM 1316 N N . ILE A 1 177 ? -13.679 -1.177 8.719 1.00 88.62 177 ILE A N 1
ATOM 1317 C CA . ILE A 1 177 ? -13.879 -1.178 10.168 1.00 88.62 177 ILE A CA 1
ATOM 1318 C C . ILE A 1 177 ? -15.098 -2.025 10.501 1.00 88.62 177 ILE A C 1
ATOM 1320 O O . ILE A 1 177 ? -16.203 -1.734 10.042 1.00 88.62 177 ILE A O 1
ATOM 1324 N N . VAL A 1 178 ? -14.898 -3.028 11.353 1.00 85.50 178 VAL A N 1
ATOM 1325 C CA . VAL A 1 178 ? -15.961 -3.875 11.901 1.00 85.50 178 VAL A CA 1
ATOM 1326 C C . VAL A 1 178 ? -15.859 -3.818 13.418 1.00 85.50 178 VAL A C 1
ATOM 1328 O O . VAL A 1 178 ? -14.826 -4.163 13.977 1.00 85.50 178 VAL A O 1
ATOM 1331 N N . ASP A 1 179 ? -16.902 -3.321 14.086 1.00 89.50 179 ASP A N 1
ATOM 1332 C CA . ASP A 1 179 ? -16.968 -3.217 15.553 1.00 89.50 179 ASP A CA 1
ATOM 1333 C C . ASP A 1 179 ? -15.766 -2.500 16.213 1.00 89.50 179 ASP A C 1
ATOM 1335 O O . ASP A 1 179 ? -15.388 -2.795 17.342 1.00 89.50 179 ASP A O 1
ATOM 1339 N N . GLY A 1 180 ? -15.173 -1.521 15.518 1.00 88.19 180 GLY A N 1
ATOM 1340 C CA . GLY A 1 180 ? -14.005 -0.760 15.993 1.00 88.19 180 GLY A CA 1
ATOM 1341 C C . GLY A 1 180 ? -12.647 -1.383 15.643 1.00 88.19 180 GLY A C 1
ATOM 1342 O O . GLY A 1 180 ? -11.613 -0.737 15.821 1.00 88.19 180 GLY A O 1
ATOM 1343 N N . GLU A 1 181 ? -12.643 -2.582 15.069 1.00 87.75 181 GLU A N 1
ATOM 1344 C CA . GLU A 1 181 ? -11.449 -3.283 14.600 1.00 87.75 181 GLU A CA 1
ATOM 1345 C C . GLU A 1 181 ? -11.173 -2.949 13.132 1.00 87.75 181 GLU A C 1
ATOM 1347 O O . GLU A 1 181 ? -12.087 -2.949 12.304 1.00 87.75 181 GLU A O 1
ATOM 1352 N N . LEU A 1 182 ? -9.910 -2.686 12.790 1.00 89.31 182 LEU A N 1
ATOM 1353 C CA . LEU A 1 182 ? -9.491 -2.498 11.405 1.00 89.31 182 LEU A CA 1
ATOM 1354 C C . LEU A 1 182 ? -9.179 -3.855 10.771 1.00 89.31 182 LEU A C 1
ATOM 1356 O O . LEU A 1 182 ? -8.295 -4.575 11.226 1.00 89.31 182 LEU A O 1
ATOM 1360 N N . ILE A 1 183 ? -9.842 -4.181 9.671 1.00 85.44 183 ILE A N 1
ATOM 1361 C CA . ILE A 1 183 ? -9.728 -5.467 8.990 1.00 85.44 183 ILE A CA 1
ATOM 1362 C C . ILE A 1 183 ? -9.151 -5.256 7.591 1.00 85.44 183 ILE A C 1
ATOM 1364 O O . ILE A 1 183 ? -9.701 -4.485 6.815 1.00 85.44 183 ILE A O 1
ATOM 1368 N N . ALA A 1 184 ? -8.085 -5.970 7.224 1.00 87.44 184 ALA A N 1
ATOM 1369 C CA . ALA A 1 184 ? -7.676 -6.089 5.824 1.00 87.44 184 ALA A CA 1
ATOM 1370 C C . ALA A 1 184 ? -8.556 -7.121 5.118 1.00 87.44 184 ALA A C 1
ATOM 1372 O O . ALA A 1 184 ? -8.494 -8.303 5.455 1.00 87.44 184 ALA A O 1
ATOM 1373 N N . THR A 1 185 ? -9.360 -6.688 4.149 1.00 84.75 185 THR A N 1
ATOM 1374 C CA . THR A 1 185 ? -10.441 -7.490 3.548 1.00 84.75 185 THR A CA 1
ATOM 1375 C C . THR A 1 185 ? -10.107 -8.071 2.181 1.00 84.75 185 THR A C 1
ATOM 1377 O O . THR A 1 185 ? -10.818 -8.959 1.715 1.00 84.75 185 THR A O 1
ATOM 1380 N N . GLY A 1 186 ? -9.016 -7.630 1.551 1.00 84.38 186 GLY A N 1
ATOM 1381 C CA . GLY A 1 186 ? -8.546 -8.202 0.293 1.00 84.38 186 GLY A CA 1
ATOM 1382 C C . GLY A 1 186 ? -7.732 -7.235 -0.553 1.00 84.38 186 GLY A C 1
ATOM 1383 O O . GLY A 1 186 ? -7.244 -6.210 -0.079 1.00 84.38 186 GLY A O 1
ATOM 1384 N N . TRP A 1 187 ? -7.542 -7.585 -1.822 1.00 86.69 187 TRP A N 1
ATOM 1385 C CA . TRP A 1 187 ? -6.917 -6.697 -2.799 1.00 86.69 187 TRP A CA 1
ATOM 1386 C C . TRP A 1 187 ? -7.909 -5.622 -3.228 1.00 86.69 187 TRP A C 1
ATOM 1388 O O . TRP A 1 187 ? -9.040 -5.947 -3.580 1.00 86.69 187 TRP A O 1
ATOM 1398 N N . ARG A 1 188 ? -7.477 -4.358 -3.275 1.00 85.25 188 ARG A N 1
ATOM 1399 C CA . ARG A 1 188 ? -8.324 -3.274 -3.795 1.00 85.25 188 ARG A CA 1
ATOM 1400 C C . ARG A 1 188 ? -8.672 -3.465 -5.271 1.00 85.25 188 ARG A C 1
ATOM 1402 O O . ARG A 1 188 ? -9.766 -3.122 -5.706 1.00 85.25 188 ARG A O 1
ATOM 1409 N N . ASP A 1 189 ? -7.724 -3.991 -6.039 1.00 85.19 189 ASP A N 1
ATOM 1410 C CA . ASP A 1 189 ? -7.884 -4.279 -7.459 1.00 85.19 189 ASP A CA 1
ATOM 1411 C C . ASP A 1 189 ? -7.249 -5.635 -7.782 1.00 85.19 189 ASP A C 1
ATOM 1413 O O . ASP A 1 189 ? -6.037 -5.761 -7.968 1.00 85.19 189 ASP A O 1
ATOM 1417 N N . VAL A 1 190 ? -8.087 -6.670 -7.806 1.00 83.25 190 VAL A N 1
ATOM 1418 C CA . VAL A 1 190 ? -7.669 -8.048 -8.093 1.00 83.25 190 VAL A CA 1
ATOM 1419 C C . VAL A 1 190 ? -7.081 -8.175 -9.500 1.00 83.25 190 VAL A C 1
ATOM 1421 O O . VAL A 1 190 ? -6.077 -8.864 -9.683 1.00 83.25 190 VAL A O 1
ATOM 1424 N N . GLU A 1 191 ? -7.650 -7.486 -10.488 1.00 83.94 191 GLU A N 1
ATOM 1425 C CA . GLU A 1 191 ? -7.189 -7.563 -11.877 1.00 83.94 191 GLU A CA 1
ATOM 1426 C C . GLU A 1 191 ? -5.833 -6.874 -12.051 1.00 83.94 191 GLU A C 1
ATOM 1428 O O . GLU A 1 191 ? -4.947 -7.397 -12.736 1.00 83.94 191 GLU A O 1
ATOM 1433 N N . TYR A 1 192 ? -5.606 -5.763 -11.344 1.00 86.94 192 TYR A N 1
ATOM 1434 C CA . TYR A 1 192 ? -4.280 -5.164 -11.251 1.00 86.94 192 TYR A CA 1
ATOM 1435 C C . TYR A 1 192 ? -3.263 -6.150 -10.673 1.00 86.94 192 TYR A C 1
ATOM 1437 O O . TYR A 1 192 ? -2.207 -6.356 -11.273 1.00 86.94 192 TYR A O 1
ATOM 1445 N N . VAL A 1 193 ? -3.583 -6.824 -9.565 1.00 86.88 193 VAL A N 1
ATOM 1446 C CA . VAL A 1 193 ? -2.668 -7.805 -8.960 1.00 86.88 193 VAL A CA 1
ATOM 1447 C C . VAL A 1 193 ? -2.365 -8.950 -9.931 1.00 86.88 193 VAL A C 1
ATOM 1449 O O . VAL A 1 193 ? -1.195 -9.298 -10.106 1.00 86.88 193 VAL A O 1
ATOM 1452 N N . LYS A 1 194 ? -3.382 -9.487 -10.622 1.00 84.50 194 LYS A N 1
ATOM 1453 C CA . LYS A 1 194 ? -3.222 -10.529 -11.654 1.00 84.50 194 LYS A CA 1
ATOM 1454 C C . LYS A 1 194 ? -2.338 -10.067 -12.823 1.00 84.50 194 LYS A C 1
ATOM 1456 O O . LYS A 1 194 ? -1.624 -10.883 -13.412 1.00 84.50 194 LYS A O 1
ATOM 1461 N N . SER A 1 195 ? -2.334 -8.770 -13.143 1.00 86.50 195 SER A N 1
ATOM 1462 C CA . SER A 1 195 ? -1.502 -8.206 -14.216 1.00 86.50 195 SER A CA 1
ATOM 1463 C C . SER A 1 195 ? -0.004 -8.151 -13.874 1.00 86.50 195 SER A C 1
ATOM 1465 O O . SER A 1 195 ? 0.845 -8.174 -14.771 1.00 86.50 195 SER A O 1
ATOM 1467 N N . LEU A 1 196 ? 0.354 -8.117 -12.585 1.00 88.56 196 LEU A N 1
ATOM 1468 C CA . LEU A 1 196 ? 1.734 -7.932 -12.146 1.00 88.56 196 LEU A CA 1
ATOM 1469 C C . LEU A 1 196 ? 2.541 -9.230 -12.231 1.00 88.56 196 LEU A C 1
ATOM 1471 O O . LEU A 1 196 ? 2.274 -10.215 -11.541 1.00 88.56 196 LEU A O 1
ATOM 1475 N N . ALA A 1 197 ? 3.632 -9.207 -13.002 1.00 88.06 197 ALA A N 1
ATOM 1476 C CA . ALA A 1 197 ? 4.517 -10.362 -13.171 1.00 88.06 197 ALA A CA 1
ATOM 1477 C C . ALA A 1 197 ? 5.042 -10.919 -11.833 1.00 88.06 197 ALA A C 1
ATOM 1479 O O . ALA A 1 197 ? 5.014 -12.132 -11.619 1.00 88.06 197 ALA A O 1
ATOM 1480 N N . ALA A 1 198 ? 5.446 -10.043 -10.905 1.00 86.38 198 ALA A N 1
ATOM 1481 C CA . ALA A 1 198 ? 5.917 -10.434 -9.576 1.00 86.38 198 ALA A CA 1
ATOM 1482 C C . ALA A 1 198 ? 4.826 -11.092 -8.706 1.00 86.38 198 ALA A C 1
ATOM 1484 O O . ALA A 1 198 ? 5.152 -11.760 -7.724 1.00 86.38 198 ALA A O 1
ATOM 1485 N N . TYR A 1 199 ? 3.546 -10.942 -9.053 1.00 87.50 199 TYR A N 1
ATOM 1486 C CA . TYR A 1 199 ? 2.405 -11.467 -8.303 1.00 87.50 199 TYR A CA 1
ATOM 1487 C C . TYR A 1 199 ? 1.738 -12.668 -8.978 1.00 87.50 199 TYR A C 1
ATOM 1489 O O . TYR A 1 199 ? 0.864 -13.264 -8.373 1.00 87.50 199 TYR A O 1
ATOM 1497 N N . LYS A 1 200 ? 2.206 -13.138 -10.141 1.00 79.94 200 LYS A N 1
ATOM 1498 C CA . LYS A 1 200 ? 1.633 -14.325 -10.815 1.00 79.94 200 LYS A CA 1
ATOM 1499 C C . LYS A 1 200 ? 1.574 -15.594 -9.950 1.00 79.94 200 LYS A C 1
ATOM 1501 O O . LYS A 1 200 ? 0.713 -16.439 -10.160 1.00 79.94 200 LYS A O 1
ATOM 1506 N N . ALA A 1 201 ? 2.494 -15.746 -8.995 1.00 68.25 201 ALA A N 1
ATOM 1507 C CA . ALA A 1 201 ? 2.494 -16.864 -8.042 1.00 68.25 201 ALA A CA 1
ATOM 1508 C C . ALA A 1 201 ? 1.509 -16.672 -6.871 1.00 68.25 201 ALA A C 1
ATOM 1510 O O . ALA A 1 201 ? 1.186 -17.629 -6.169 1.00 68.25 201 ALA A O 1
ATOM 1511 N N . VAL A 1 202 ? 1.026 -15.445 -6.663 1.00 66.38 202 VAL A N 1
ATOM 1512 C CA . VAL A 1 202 ? -0.127 -15.139 -5.815 1.00 66.38 202 VAL A CA 1
ATOM 1513 C C . VAL A 1 202 ? -1.346 -15.561 -6.622 1.00 66.38 202 VAL A C 1
ATOM 1515 O O . VAL A 1 202 ? -1.969 -14.761 -7.305 1.00 66.38 202 VAL A O 1
ATOM 1518 N N . ILE A 1 203 ? -1.618 -16.863 -6.653 1.00 60.59 203 ILE A N 1
ATOM 1519 C CA . ILE A 1 203 ? -2.831 -17.364 -7.295 1.00 60.59 203 ILE A CA 1
ATOM 1520 C C . ILE A 1 203 ? -3.998 -16.826 -6.467 1.00 60.59 203 ILE A C 1
ATOM 1522 O O . ILE A 1 203 ? -4.155 -17.216 -5.307 1.00 60.59 203 ILE A O 1
ATOM 1526 N N . ILE A 1 204 ? -4.725 -15.880 -7.054 1.00 62.41 204 ILE A N 1
ATOM 1527 C CA . ILE A 1 204 ? -6.000 -15.368 -6.566 1.00 62.41 204 ILE A CA 1
ATOM 1528 C C . ILE A 1 204 ? -7.042 -16.216 -7.285 1.00 62.41 204 ILE A C 1
ATOM 1530 O O . ILE A 1 204 ? -7.121 -16.156 -8.513 1.00 62.41 204 ILE A O 1
A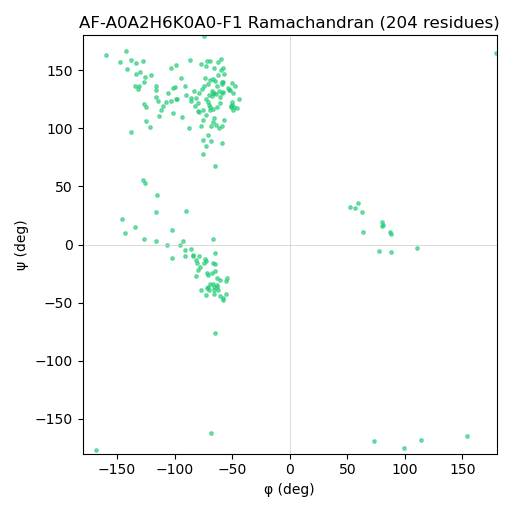TOM 1534 N N . ASP A 1 205 ? -7.725 -17.084 -6.541 1.00 55.59 205 ASP A N 1
ATOM 1535 C CA . ASP A 1 205 ? -8.826 -17.873 -7.094 1.00 55.59 205 ASP A CA 1
ATOM 1536 C C . ASP A 1 205 ? -9.975 -16.903 -7.462 1.00 55.59 205 ASP A C 1
ATOM 1538 O O . ASP A 1 205 ? -10.147 -15.885 -6.784 1.00 55.59 205 ASP A O 1
ATOM 1542 N N . ASP A 1 206 ? -10.676 -17.172 -8.570 1.00 50.41 206 ASP A N 1
ATOM 1543 C CA . ASP A 1 206 ? -11.837 -16.383 -9.026 1.00 50.41 206 ASP A CA 1
ATOM 1544 C C . ASP A 1 206 ? -13.045 -16.507 -8.080 1.00 50.41 206 ASP A C 1
ATOM 1546 O O . ASP A 1 206 ? -13.220 -17.591 -7.471 1.00 50.41 206 ASP A O 1
#

Radius of gyration: 22.06 Å; Cα contacts (8 Å, |Δi|>4): 424; chains: 1; bounding box: 51×88×37 Å